Protein 9F09 (pdb70)

Secondary structure (DSSP, 8-state):
---B-EEEEE--SSHHHHHHHHHHHHHHHH-TTB--TTSB-GGG-SGGG--TTT-GGGGS-HHHHHHHHHHHHHHHHTSSEEEEE--TTS--HHHHHHHHHHHHTT-EEEEEE-GGGTTS-B-HHHHHH-SEEEEGGGGGG--TTS------SS-B-/---B-EEEE---SSHHHHHHHHHHHHHHHH-TTB--TTSB-GGG--GGG--TTT-GGGGG-HHHHHHHHHHHHHHHHTSSEEEEE--TTS--HHHHHHHHHHHHTT-EEEEEE-GGGTTS-B-HHHHHH-SEEEEGGGGGG--TTS------SS-B-

Foldseek 3Di:
DAAFAEELAFDDDDPQRVVLSVLLLVLQVLAVNHDDVPAHYLCCQQPPNDDCVRPVVCVPVVVSVVRSVVVSLVRLLPTAAYEHAQEQVDGDPVSLVVLVSNLVSVHQAEYEYAPVCQQEAHAPSSQVSHQYYYYSVCSNHDNPVDDGGDGRNHHYD/DAAFAEEQAFDDDDPQRVVLSVLLLVLQVLAPNHDDVPAHYLVVCQPPPDDCVVDVVCVVVVVSVVVSVVVSLVRLLVTAAYEHAAEQVDGDPVSLVSLVSNLVSVHQAEYEYAPVCQAEEHEPSNQVSHQYYDYSVCSNHDNPVDDGGDGRPHHYD

InterPro domains:
  IPR007710 Nucleoside 2-deoxyribosyltransferase [PF05014] (6-125)

B-factor: mean 62.22, std 16.69, range [37.14, 137.79]

Radius of gyration: 19.25 Å; Cα contacts (8 Å, |Δi|>4): 645; chains: 2; bounding box: 50×51×49 Å

Sequence (314 aa):
MPKKTIYFGAGWFTDRQNKAYKEAMEALKENPTIDLENSYVPLDNQYKGIRVDEHPEYLHDKVWATATYNNDLNGIKTNDIMLGVYIPDEEDVGLGMELGYALSQGKYVLLVIPDEDYGKPINLMSWGVSDNVIKMSQLKDFNFNKPRFDFYEGAVYMPKKTIYFGAGWFTDRQNKAYKEAMEALKENPTIDLENSYVPLDNQYKGIRVDEHPEYLHDKVWATATYNNDLNGIKTNDIMLGVYIPDEEDVGLGMELGYALSQGKYVLLVIPDEDYGKPINLMSWGVSDNVIKMSQLKDFNFNKPRFDFYEGAVY

Solvent-accessible surface area: 13818 Å² total; per-residue (Å²): 208,88,115,57,21,0,0,1,0,9,6,54,85,46,128,93,10,55,116,2,31,132,56,0,27,104,13,1,133,120,4,92,18,6,38,38,159,94,17,18,17,6,27,105,52,18,79,145,60,12,77,21,91,115,80,82,122,51,42,117,50,94,96,3,2,58,30,0,17,76,52,6,20,56,1,2,97,85,12,69,6,0,0,0,4,2,4,10,82,48,38,18,2,2,4,0,0,13,0,0,21,0,66,45,76,72,37,29,0,0,0,0,0,6,60,113,8,51,30,75,64,0,8,12,8,0,25,18,3,6,40,14,5,10,75,13,67,87,0,94,104,33,67,0,43,154,48,183,117,85,80,4,131,26,10,6,87,107,99,126,55,22,0,1,1,1,9,10,91,98,46,129,91,10,66,115,1,31,100,53,0,38,113,13,1,89,92,4,89,14,9,36,42,156,99,15,22,15,16,57,112,64,64,78,124,68,35,29,35,122,72,88,82,108,76,32,132,52,85,103,17,2,56,21,19,18,71,52,13,19,58,1,2,99,87,14,67,6,0,0,0,4,2,6,11,80,48,43,26,3,2,8,0,0,14,0,0,19,0,63,47,76,71,38,29,0,0,0,0,0,7,60,111,6,47,29,73,60,0,6,10,8,0,21,18,2,5,40,15,4,11,71,14,70,88,0,87,107,31,60,0,42,128,32,150,125,84,78,4,75,14,5,8,64

Structure (mmCIF, N/CA/C/O backbone):
data_9F09
#
_entry.id   9F09
#
_cell.length_a   148.885
_cell.length_b   148.885
_cell.length_c   148.885
_cell.angle_alpha   90.000
_cell.angle_beta   90.000
_cell.angle_gamma   90.000
#
_symmetry.space_group_name_H-M   'I 21 3'
#
loop_
_entity.id
_entity.type
_entity.pdbx_description
1 polymer 'Nucleoside deoxyribosyltransferase'
2 non-polymer "2'-DEOXYCYTIDINE"
3 non-polymer 7-bromanyl-3~{H}-imidazo[4,5-b]pyridine
4 non-polymer 2-deoxy-beta-D-erythro-pentofuranose
5 water water
#
loop_
_atom_site.group_PDB
_atom_site.id
_atom_site.type_symbol
_atom_site.label_atom_id
_atom_site.label_alt_id
_atom_site.label_comp_id
_atom_site.label_asym_id
_atom_site.label_entity_id
_atom_site.label_seq_id
_atom_site.pdbx_PDB_ins_code
_atom_site.Cartn_x
_atom_site.Cartn_y
_atom_site.Cartn_z
_atom_site.occupancy
_atom_site.B_iso_or_equiv
_atom_site.auth_seq_id
_atom_site.auth_comp_id
_atom_site.auth_asym_id
_atom_site.auth_atom_id
_atom_site.pdbx_PDB_model_num
ATOM 1 N N . MET A 1 1 ? 21.206 31.907 20.103 1.000 97.366 1 MET A N 1
ATOM 2 C CA . MET A 1 1 ? 22.169 31.138 20.944 1.000 91.982 1 MET A CA 1
ATOM 3 C C . MET A 1 1 ? 22.006 29.631 20.698 1.000 79.890 1 MET A C 1
ATOM 4 O O . MET A 1 1 ? 23.006 28.924 20.605 1.000 75.868 1 MET A O 1
ATOM 9 N N . PRO A 1 2 ? 20.780 29.052 20.638 1.000 63.989 2 PRO A N 1
ATOM 10 C CA . PRO A 1 2 ? 20.602 27.734 20.025 1.000 58.879 2 PRO A CA 1
ATOM 11 C C . PRO A 1 2 ? 20.894 27.840 18.526 1.000 53.785 2 PRO A C 1
ATOM 12 O O . PRO A 1 2 ? 20.585 28.850 17.891 1.000 50.502 2 PRO A O 1
ATOM 16 N N . LYS A 1 3 ? 21.517 26.797 17.978 1.000 51.897 3 LYS A N 1
ATOM 17 C CA . LYS A 1 3 ? 21.926 26.757 16.586 1.000 59.425 3 LYS A CA 1
ATOM 18 C C . LYS A 1 3 ? 21.392 25.481 15.940 1.000 58.437 3 LYS A C 1
ATOM 19 O O . LYS A 1 3 ? 21.314 24.441 16.580 1.000 48.715 3 LYS A O 1
ATOM 25 N N . LYS A 1 4 ? 21.065 25.560 14.646 1.000 56.287 4 LYS A N 1
ATOM 26 C CA . LYS A 1 4 ? 20.617 24.409 13.883 1.000 51.000 4 LYS A CA 1
ATOM 27 C C . LYS A 1 4 ? 21.644 24.079 12.802 1.000 49.672 4 LYS A C 1
ATOM 28 O O . LYS A 1 4 ? 22.313 24.983 12.304 1.000 51.763 4 LYS A O 1
ATOM 34 N N . THR A 1 5 ? 21.677 22.815 12.367 1.000 41.347 5 THR A N 1
ATOM 35 C CA . THR A 1 5 ? 22.506 22.420 11.242 1.000 45.013 5 THR A CA 1
ATOM 36 C C . THR A 1 5 ? 21.629 22.310 10.012 1.000 46.003 5 THR A C 1
ATOM 37 O O . THR A 1 5 ? 20.414 22.135 10.126 1.000 45.106 5 THR A O 1
ATOM 41 N N . ILE A 1 6 ? 22.271 22.381 8.843 1.000 46.974 6 ILE A N 1
ATOM 42 C CA . ILE A 1 6 ? 21.526 22.296 7.594 1.000 45.192 6 ILE A CA 1
ATOM 43 C C . ILE A 1 6 ? 22.193 21.315 6.640 1.000 43.827 6 ILE A C 1
ATOM 44 O O . ILE A 1 6 ? 23.331 20.896 6.828 1.000 48.090 6 ILE A O 1
ATOM 49 N N . TYR A 1 7 ? 21.396 20.897 5.659 1.000 45.767 7 TYR A N 1
ATOM 50 C CA . TYR A 1 7 ? 21.881 20.280 4.441 1.000 49.481 7 TYR A CA 1
ATOM 51 C C . TYR A 1 7 ? 21.872 21.351 3.361 1.000 40.045 7 TYR A C 1
ATOM 52 O O . TYR A 1 7 ? 20.833 21.946 3.110 1.000 46.723 7 TYR A O 1
ATOM 61 N N . PHE A 1 8 ? 23.027 21.553 2.727 1.000 47.352 8 PHE A N 1
ATOM 62 C CA . PHE A 1 8 ? 23.215 22.576 1.716 1.000 46.022 8 PHE A CA 1
ATOM 63 C C . PHE A 1 8 ? 22.788 22.049 0.359 1.000 48.646 8 PHE A C 1
ATOM 64 O O . PHE A 1 8 ? 23.628 21.628 -0.440 1.000 49.624 8 PHE A O 1
ATOM 72 N N . GLY A 1 9 ? 21.483 22.105 0.096 1.000 44.096 9 GLY A N 1
ATOM 73 C CA . GLY A 1 9 ? 20.981 21.671 -1.195 1.000 45.675 9 GLY A CA 1
ATOM 74 C C . GLY A 1 9 ? 21.169 22.772 -2.236 1.000 48.026 9 GLY A C 1
ATOM 75 O O . GLY A 1 9 ? 20.675 23.896 -2.073 1.000 46.768 9 GLY A O 1
ATOM 76 N N . ALA A 1 10 ? 21.898 22.443 -3.299 1.000 49.079 10 ALA A N 1
ATOM 77 C CA . ALA A 1 10 ? 22.204 23.414 -4.343 1.000 44.459 10 ALA A CA 1
ATOM 78 C C . ALA A 1 10 ? 22.837 22.715 -5.530 1.000 53.565 10 ALA A C 1
ATOM 79 O O . ALA A 1 10 ? 23.740 21.908 -5.352 1.000 48.597 10 ALA A O 1
ATOM 81 N N . GLY A 1 11 ? 22.395 23.067 -6.734 1.000 54.915 11 GLY A N 1
ATOM 82 C CA . GLY A 1 11 ? 23.141 22.699 -7.919 1.000 54.775 11 GLY A CA 1
ATOM 83 C C . GLY A 1 11 ? 24.472 23.449 -8.003 1.000 55.386 11 GLY A C 1
ATOM 84 O O . GLY A 1 11 ? 24.627 24.526 -7.420 1.000 50.685 11 GLY A O 1
ATOM 85 N N . TRP A 1 12 ? 25.409 22.879 -8.782 1.000 51.552 12 TRP A N 1
ATOM 86 C CA . TRP A 1 12 ? 26.684 23.510 -9.041 1.000 54.626 12 TRP A CA 1
ATOM 87 C C . TRP A 1 12 ? 27.064 23.356 -10.507 1.000 59.054 12 TRP A C 1
ATOM 88 O O . TRP A 1 12 ? 28.254 23.210 -10.801 1.000 53.963 12 TRP A O 1
ATOM 99 N N . PHE A 1 13 ? 26.053 23.448 -11.397 1.000 56.346 13 PHE A N 1
ATOM 100 C CA . PHE A 1 13 ? 26.198 23.036 -12.789 1.000 62.100 13 PHE A CA 1
ATOM 101 C C . PHE A 1 13 ? 26.078 24.194 -13.782 1.000 69.044 13 PHE A C 1
ATOM 102 O O . PHE A 1 13 ? 26.159 23.933 -14.980 1.000 65.766 13 PHE A O 1
ATOM 110 N N . THR A 1 14 ? 25.834 25.428 -13.304 1.000 68.609 14 THR A N 1
ATOM 111 C CA . THR A 1 14 ? 25.742 26.619 -14.146 1.000 59.474 14 THR A CA 1
ATOM 112 C C . THR A 1 14 ? 26.371 27.797 -13.410 1.000 65.151 14 THR A C 1
ATOM 113 O O . THR A 1 14 ? 26.652 27.711 -12.215 1.000 64.441 14 THR A O 1
ATOM 117 N N . ASP A 1 15 ? 26.581 28.906 -14.134 1.000 63.422 15 ASP A N 1
ATOM 118 C CA . ASP A 1 15 ? 27.207 30.085 -13.555 1.000 64.333 15 ASP A CA 1
ATOM 119 C C . ASP A 1 15 ? 26.268 30.722 -12.533 1.000 60.737 15 ASP A C 1
ATOM 120 O O . ASP A 1 15 ? 26.736 31.199 -11.508 1.000 58.645 15 ASP A O 1
ATOM 125 N N . ARG A 1 16 ? 24.955 30.721 -12.804 1.000 54.651 16 ARG A N 1
ATOM 126 C CA . ARG A 1 16 ? 24.010 31.291 -11.861 1.000 58.032 16 ARG A CA 1
ATOM 127 C C . ARG A 1 16 ? 23.903 30.406 -10.625 1.000 54.925 16 ARG A C 1
ATOM 128 O O . ARG A 1 16 ? 23.876 30.927 -9.511 1.000 56.742 16 ARG A O 1
ATOM 136 N N . GLN A 1 17 ? 23.952 29.085 -10.822 1.000 50.410 17 GLN A N 1
ATOM 137 C CA . GLN A 1 17 ? 23.934 28.145 -9.713 1.000 53.459 17 GLN A CA 1
ATOM 138 C C . GLN A 1 17 ? 25.137 28.396 -8.809 1.000 52.976 17 GLN A C 1
ATOM 139 O O . GLN A 1 17 ? 24.977 28.489 -7.598 1.000 53.873 17 GLN A O 1
ATOM 145 N N . ASN A 1 18 ? 26.317 28.552 -9.406 1.000 53.898 18 ASN A N 1
ATOM 146 C CA . ASN A 1 18 ? 27.539 28.677 -8.631 1.000 55.873 18 ASN A CA 1
ATOM 147 C C . ASN A 1 18 ? 27.563 30.031 -7.927 1.000 56.427 18 ASN A C 1
ATOM 148 O O . ASN A 1 18 ? 28.024 30.148 -6.791 1.000 53.734 18 ASN A O 1
ATOM 153 N N . LYS A 1 19 ? 27.032 31.059 -8.586 1.000 57.263 19 LYS A N 1
ATOM 154 C CA . LYS A 1 19 ? 26.973 32.367 -7.960 1.000 60.173 19 LYS A CA 1
ATOM 155 C C . LYS A 1 19 ? 26.085 32.287 -6.708 1.000 57.417 19 LYS A C 1
ATOM 156 O O . LYS A 1 19 ? 26.474 32.749 -5.627 1.000 56.431 19 LYS A O 1
ATOM 162 N N . ALA A 1 20 ? 24.888 31.706 -6.863 1.000 53.449 20 ALA A N 1
ATOM 163 C CA . ALA A 1 20 ? 23.922 31.641 -5.775 1.000 51.413 20 ALA A CA 1
ATOM 164 C C . ALA A 1 20 ? 24.464 30.783 -4.634 1.000 46.232 20 ALA A C 1
ATOM 165 O O . ALA A 1 20 ? 24.294 31.108 -3.464 1.000 50.430 20 ALA A O 1
ATOM 167 N N . TYR A 1 21 ? 25.182 29.726 -5.000 1.000 47.102 21 TYR A N 1
ATOM 168 C CA . TYR A 1 21 ? 25.805 28.832 -4.048 1.000 49.147 21 TYR A CA 1
ATOM 169 C C . TYR A 1 21 ? 26.759 29.633 -3.163 1.000 54.341 21 TYR A C 1
ATOM 170 O O . TYR A 1 21 ? 26.726 29.478 -1.942 1.000 51.303 21 TYR A O 1
ATOM 179 N N . LYS A 1 22 ? 27.628 30.453 -3.785 1.000 56.830 22 LYS A N 1
ATOM 180 C CA . LYS A 1 22 ? 28.665 31.178 -3.057 1.000 56.700 22 LYS A CA 1
ATOM 181 C C . LYS A 1 22 ? 27.992 32.171 -2.117 1.000 52.297 22 LYS A C 1
ATOM 182 O O . LYS A 1 22 ? 28.362 32.268 -0.942 1.000 52.387 22 LYS A O 1
ATOM 188 N N . GLU A 1 23 ? 26.959 32.850 -2.634 1.000 54.426 23 GLU A N 1
ATOM 189 C CA . GLU A 1 23 ? 26.205 33.823 -1.855 1.000 53.356 23 GLU A CA 1
ATOM 190 C C . GLU A 1 23 ? 25.537 33.172 -0.638 1.000 57.255 23 GLU A C 1
ATOM 191 O O . GLU A 1 23 ? 25.586 33.707 0.464 1.000 54.022 23 GLU A O 1
ATOM 197 N N . ALA A 1 24 ? 24.900 32.013 -0.844 1.000 53.641 24 ALA A N 1
ATOM 198 C CA . ALA A 1 24 ? 24.175 31.348 0.226 1.000 55.114 24 ALA A CA 1
ATOM 199 C C . ALA A 1 24 ? 25.135 30.881 1.316 1.000 48.852 24 ALA A C 1
ATOM 200 O O . ALA A 1 24 ? 24.838 30.973 2.510 1.000 53.174 24 ALA A O 1
ATOM 202 N N . MET A 1 25 ? 26.301 30.391 0.906 1.000 50.709 25 MET A N 1
ATOM 203 C CA . MET A 1 25 ? 27.289 29.924 1.867 1.000 52.336 25 MET A CA 1
ATOM 204 C C . MET A 1 25 ? 27.756 31.105 2.722 1.000 57.325 25 MET A C 1
ATOM 205 O O . MET A 1 25 ? 27.829 30.982 3.939 1.000 63.411 25 MET A O 1
ATOM 210 N N . GLU A 1 26 ? 28.016 32.265 2.104 1.000 60.918 26 GLU A N 1
ATOM 211 C CA . GLU A 1 26 ? 28.419 33.461 2.846 1.000 65.576 26 GLU A CA 1
ATOM 212 C C . GLU A 1 26 ? 27.320 33.907 3.816 1.000 56.482 26 GLU A C 1
ATOM 213 O O . GLU A 1 26 ? 27.615 34.277 4.951 1.000 58.478 26 GLU A O 1
ATOM 219 N N . ALA A 1 27 ? 26.050 33.871 3.380 1.000 53.608 27 ALA A N 1
ATOM 220 C CA . ALA A 1 27 ? 24.950 34.209 4.267 1.000 51.191 27 ALA A CA 1
ATOM 221 C C . ALA A 1 27 ? 24.921 33.290 5.492 1.000 56.105 27 ALA A C 1
ATOM 222 O O . ALA A 1 27 ? 24.779 33.773 6.622 1.000 50.047 27 ALA A O 1
ATOM 224 N N . LEU A 1 28 ? 25.108 31.978 5.271 1.000 52.810 28 LEU A N 1
ATOM 225 C CA . LEU A 1 28 ? 25.091 31.022 6.364 1.000 51.857 28 LEU A CA 1
ATOM 226 C C . LEU A 1 28 ? 26.219 31.285 7.364 1.000 53.729 28 LEU A C 1
ATOM 227 O O . LEU A 1 28 ? 25.994 31.144 8.567 1.000 57.297 28 LEU A O 1
ATOM 232 N N . LYS A 1 29 ? 27.418 31.651 6.890 1.000 54.859 29 LYS A N 1
ATOM 233 C CA . LYS A 1 29 ? 28.520 31.947 7.792 1.000 57.916 29 LYS A CA 1
ATOM 234 C C . LYS A 1 29 ? 28.159 33.065 8.779 1.000 62.635 29 LYS A C 1
ATOM 235 O O . LYS A 1 29 ? 28.616 33.042 9.910 1.000 53.600 29 LYS A O 1
ATOM 241 N N . GLU A 1 30 ? 27.343 34.035 8.342 1.000 63.674 30 GLU A N 1
ATOM 242 C CA . GLU A 1 30 ? 26.985 35.211 9.128 1.000 69.652 30 GLU A CA 1
ATOM 243 C C . GLU A 1 30 ? 25.718 34.965 9.955 1.000 61.238 30 GLU A C 1
ATOM 244 O O . GLU A 1 30 ? 25.327 35.824 10.733 1.000 63.786 30 GLU A O 1
ATOM 250 N N . ASN A 1 31 ? 25.023 33.834 9.781 1.000 55.758 31 ASN A N 1
ATOM 251 C CA . ASN A 1 31 ? 23.747 33.656 10.458 1.000 52.418 31 ASN A CA 1
ATOM 252 C C . ASN A 1 31 ? 23.992 33.050 11.837 1.000 53.302 31 ASN A C 1
ATOM 253 O O . ASN A 1 31 ? 24.486 31.947 11.940 1.000 53.845 31 ASN A O 1
ATOM 258 N N . PRO A 1 32 ? 23.630 33.730 12.942 1.000 56.945 32 PRO A N 1
ATOM 259 C CA . PRO A 1 32 ? 23.937 33.220 14.269 1.000 56.296 32 PRO A CA 1
ATOM 260 C C . PRO A 1 32 ? 23.033 32.107 14.785 1.000 51.238 32 PRO A C 1
ATOM 261 O O . PRO A 1 32 ? 23.298 31.597 15.862 1.000 50.742 32 PRO A O 1
ATOM 265 N N . THR A 1 33 ? 21.995 31.697 14.044 1.000 51.923 33 THR A N 1
ATOM 266 C CA . THR A 1 33 ? 21.217 30.517 14.441 1.000 47.437 33 THR A CA 1
ATOM 267 C C . THR A 1 33 ? 21.657 29.252 13.681 1.000 50.364 33 THR A C 1
ATOM 268 O O . THR A 1 33 ? 21.043 28.202 13.840 1.000 51.734 33 THR A O 1
ATOM 272 N N . ILE A 1 34 ? 22.742 29.339 12.903 1.000 47.776 34 ILE A N 1
ATOM 273 C CA . ILE A 1 34 ? 23.236 28.236 12.098 1.000 50.605 34 ILE A CA 1
ATOM 274 C C . ILE A 1 34 ? 24.610 27.800 12.602 1.000 50.660 34 ILE A C 1
ATOM 275 O O . ILE A 1 34 ? 25.494 28.627 12.819 1.000 51.286 34 ILE A O 1
ATOM 280 N N . ASP A 1 35 ? 24.765 26.489 12.800 1.000 48.973 35 ASP A N 1
ATOM 281 C CA . ASP A 1 35 ? 26.061 25.865 12.997 1.000 50.778 35 ASP A CA 1
ATOM 282 C C . ASP A 1 35 ? 26.510 25.284 11.659 1.000 50.390 35 ASP A C 1
ATOM 283 O O . ASP A 1 35 ? 26.165 24.142 11.316 1.000 55.207 35 ASP A O 1
ATOM 288 N N . LEU A 1 36 ? 27.268 26.086 10.917 1.000 50.958 36 LEU A N 1
ATOM 289 C CA . LEU A 1 36 ? 27.701 25.715 9.580 1.000 52.410 36 LEU A CA 1
ATOM 290 C C . LEU A 1 36 ? 28.797 24.662 9.618 1.000 49.573 36 LEU A C 1
ATOM 291 O O . LEU A 1 36 ? 28.912 23.838 8.716 1.000 49.879 36 LEU A O 1
ATOM 296 N N . GLU A 1 37 ? 29.619 24.696 10.653 1.000 52.662 37 GLU A N 1
ATOM 297 C CA . GLU A 1 37 ? 30.708 23.744 10.754 1.000 52.459 37 GLU A CA 1
ATOM 298 C C . GLU A 1 37 ? 30.170 22.308 10.827 1.000 53.932 37 GLU A C 1
ATOM 299 O O . GLU A 1 37 ? 30.822 21.413 10.318 1.000 45.569 37 GLU A O 1
ATOM 305 N N . ASN A 1 38 ? 29.024 22.073 11.493 1.000 46.402 38 ASN A N 1
ATOM 306 C CA . ASN A 1 38 ? 28.508 20.717 11.674 1.000 52.470 38 ASN A CA 1
ATOM 307 C C . ASN A 1 38 ? 27.419 20.384 10.641 1.000 49.3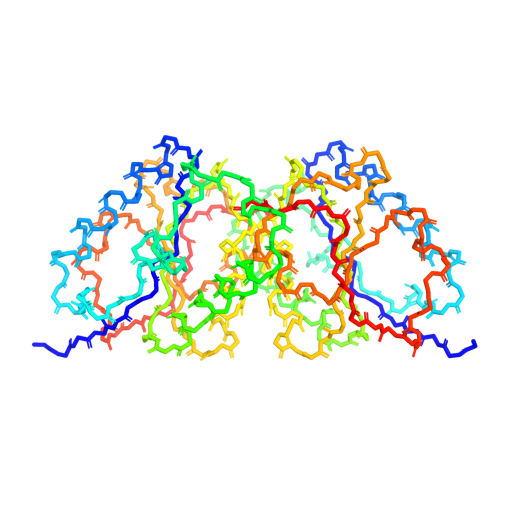19 38 ASN A C 1
ATOM 308 O O . ASN A 1 38 ? 26.740 19.365 10.752 1.000 53.823 38 ASN A O 1
ATOM 313 N N . SER A 1 39 ? 27.281 21.252 9.624 1.000 47.312 39 SER A N 1
ATOM 314 C CA . SER A 1 39 ? 26.308 21.082 8.569 1.000 45.316 39 SER A CA 1
ATOM 315 C C . SER A 1 39 ? 26.896 20.230 7.455 1.000 45.548 39 SER A C 1
ATOM 316 O O . SER A 1 39 ? 28.105 20.091 7.352 1.000 51.213 39 SER A O 1
ATOM 319 N N . TYR A 1 40 ? 26.028 19.717 6.575 1.000 50.808 40 TYR A N 1
ATOM 320 C CA . TYR A 1 40 ? 26.451 18.823 5.511 1.000 43.648 40 TYR A CA 1
ATOM 321 C C . TYR A 1 40 ? 26.422 19.584 4.192 1.000 49.202 40 TYR A C 1
ATOM 322 O O . TYR A 1 40 ? 25.372 20.049 3.757 1.000 46.884 40 TYR A O 1
ATOM 331 N N . VAL A 1 41 ? 27.597 19.644 3.560 1.000 48.778 41 VAL A N 1
ATOM 332 C CA . VAL A 1 41 ? 27.779 20.219 2.240 1.000 51.203 41 VAL A CA 1
ATOM 333 C C . VAL A 1 41 ? 28.066 19.088 1.258 1.000 46.120 41 VAL A C 1
ATOM 334 O O . VAL A 1 41 ? 29.116 18.476 1.288 1.000 45.520 41 VAL A O 1
ATOM 338 N N . PRO A 1 42 ? 27.146 18.752 0.352 1.000 43.885 42 PRO A N 1
ATOM 339 C CA . PRO A 1 42 ? 27.364 17.640 -0.581 1.000 48.480 42 PRO A CA 1
ATOM 340 C C . PRO A 1 42 ? 28.710 17.659 -1.295 1.000 51.373 42 PRO A C 1
ATOM 341 O O . PRO A 1 42 ? 29.418 16.640 -1.332 1.000 51.197 42 PRO A O 1
ATOM 345 N N . LEU A 1 43 ? 29.090 18.837 -1.791 1.000 50.840 43 LEU A N 1
ATOM 346 C CA . LEU A 1 43 ? 30.273 18.941 -2.632 1.000 57.011 43 LEU A CA 1
ATOM 347 C C . LEU A 1 43 ? 31.531 18.525 -1.870 1.000 49.505 43 LEU A C 1
ATOM 348 O O . LEU A 1 43 ? 32.467 18.056 -2.485 1.000 57.565 43 LEU A O 1
ATOM 353 N N . ASP A 1 44 ? 31.524 18.615 -0.536 1.000 52.353 44 ASP A N 1
ATOM 354 C CA . ASP A 1 44 ? 32.655 18.193 0.289 1.000 51.960 44 ASP A CA 1
ATOM 355 C C . ASP A 1 44 ? 32.439 16.802 0.888 1.000 45.147 44 ASP A C 1
ATOM 356 O O . ASP A 1 44 ? 33.201 16.382 1.738 1.000 54.245 44 ASP A O 1
ATOM 361 N N . ASN A 1 45 ? 31.408 16.072 0.476 1.000 46.412 45 ASN A N 1
ATOM 362 C CA . ASN A 1 45 ? 31.128 14.775 1.076 1.000 52.621 45 ASN A CA 1
ATOM 363 C C . ASN A 1 45 ? 30.992 13.703 -0.003 1.000 51.078 45 ASN A C 1
ATOM 364 O O . ASN A 1 45 ? 30.360 12.682 0.244 1.000 55.267 45 ASN A O 1
ATOM 369 N N . GLN A 1 46 ? 31.545 13.948 -1.201 1.000 57.520 46 GLN A N 1
ATOM 370 C CA . GLN A 1 46 ? 31.386 12.994 -2.289 1.000 50.793 46 GLN A CA 1
ATOM 371 C C . GLN A 1 46 ? 32.287 11.827 -1.915 1.000 47.963 46 GLN A C 1
ATOM 372 O O . GLN A 1 46 ? 33.267 12.001 -1.180 1.000 44.122 46 GLN A O 1
ATOM 378 N N . TYR A 1 47 ? 31.902 10.611 -2.304 1.000 49.770 47 TYR A N 1
ATOM 379 C CA . TYR A 1 47 ? 32.689 9.442 -1.930 1.000 55.004 47 TYR A CA 1
ATOM 380 C C . TYR A 1 47 ? 34.137 9.610 -2.392 1.000 51.756 47 TYR A C 1
ATOM 381 O O . TYR A 1 47 ? 34.375 9.930 -3.569 1.000 53.398 47 TYR A O 1
ATOM 390 N N . LYS A 1 48 ? 35.064 9.432 -1.445 1.000 58.742 48 LYS A N 1
ATOM 391 C CA . LYS A 1 48 ? 36.510 9.457 -1.670 1.000 68.364 48 LYS A CA 1
ATOM 392 C C . LYS A 1 48 ? 37.052 10.833 -2.089 1.000 82.209 48 LYS A C 1
ATOM 393 O O . LYS A 1 48 ? 38.212 10.914 -2.472 1.000 89.022 48 LYS A O 1
ATOM 399 N N . GLY A 1 49 ? 36.275 11.927 -1.993 1.000 83.434 49 GLY A N 1
ATOM 400 C CA . GLY A 1 49 ? 36.742 13.249 -2.417 1.000 61.165 49 GLY A CA 1
ATOM 401 C C . GLY A 1 49 ? 36.480 13.517 -3.908 1.000 81.258 49 GLY A C 1
ATOM 402 O O . GLY A 1 49 ? 36.610 14.644 -4.396 1.000 76.219 49 GLY A O 1
ATOM 403 N N . ILE A 1 50 ? 36.037 12.504 -4.656 1.000 88.066 50 ILE A N 1
ATOM 404 C CA . ILE A 1 50 ? 36.032 12.625 -6.104 1.000 94.398 50 ILE A CA 1
ATOM 405 C C . ILE A 1 50 ? 34.761 13.344 -6.573 1.000 100.638 50 ILE A C 1
ATOM 406 O O . ILE A 1 50 ? 33.677 13.142 -6.028 1.000 104.971 50 ILE A O 1
ATOM 411 N N . ARG A 1 51 ? 34.909 14.182 -7.613 1.000 87.810 51 ARG A N 1
ATOM 412 C CA . ARG A 1 51 ? 33.785 14.832 -8.255 1.000 74.563 51 ARG A CA 1
ATOM 413 C C . ARG A 1 51 ? 33.738 14.385 -9.712 1.000 74.328 51 ARG A C 1
ATOM 414 O O . ARG A 1 51 ? 34.704 14.545 -10.448 1.000 72.964 51 ARG A O 1
ATOM 422 N N . VAL A 1 52 ? 32.616 13.830 -10.158 1.000 88.076 52 VAL A N 1
ATOM 423 C CA . VAL A 1 52 ? 32.516 13.341 -11.532 1.000 111.360 52 VAL A CA 1
ATOM 424 C C . VAL A 1 52 ? 32.937 14.404 -12.573 1.000 104.224 52 VAL A C 1
ATOM 425 O O . VAL A 1 52 ? 33.101 14.093 -13.762 1.000 76.810 52 VAL A O 1
ATOM 429 N N . ASP A 1 53 ? 33.075 15.677 -12.161 1.000 98.636 53 ASP A N 1
ATOM 430 C CA . ASP A 1 53 ? 33.560 16.722 -13.061 1.000 95.008 53 ASP A CA 1
ATOM 431 C C . ASP A 1 53 ? 35.094 16.698 -13.096 1.000 74.491 53 ASP A C 1
ATOM 432 O O . ASP A 1 53 ? 35.667 16.854 -14.159 1.000 71.101 53 ASP A O 1
ATOM 437 N N . GLU A 1 54 ? 35.734 16.525 -11.931 1.000 68.212 54 GLU A N 1
ATOM 438 C CA . GLU A 1 54 ? 37.183 16.553 -11.790 1.000 67.277 54 GLU A CA 1
ATOM 439 C C . GLU A 1 54 ? 37.821 15.189 -12.076 1.000 80.821 54 GLU A C 1
ATOM 440 O O . GLU A 1 54 ? 39.013 15.144 -12.379 1.000 82.707 54 GLU A O 1
ATOM 446 N N . HIS A 1 55 ? 37.052 14.089 -11.977 1.000 78.747 55 HIS A N 1
ATOM 447 C CA . HIS A 1 55 ? 37.551 12.733 -12.219 1.000 62.561 55 HIS A CA 1
ATOM 448 C C . HIS A 1 55 ? 36.460 11.897 -12.877 1.000 57.494 55 HIS A C 1
ATOM 449 O O . HIS A 1 55 ? 35.875 11.046 -12.220 1.000 73.009 55 HIS A O 1
ATOM 456 N N . PRO A 1 56 ? 36.181 12.109 -14.185 1.000 57.277 56 PRO A N 1
ATOM 457 C CA . PRO A 1 56 ? 35.097 11.461 -14.922 1.000 63.672 56 PRO A CA 1
ATOM 458 C C . PRO A 1 56 ? 35.129 9.950 -15.109 1.000 80.571 56 PRO A C 1
ATOM 459 O O . PRO A 1 56 ? 34.270 9.389 -15.820 1.000 72.214 56 PRO A O 1
ATOM 463 N N . GLU A 1 57 ? 36.174 9.327 -14.550 1.000 70.291 57 GLU A N 1
ATOM 464 C CA . GLU A 1 57 ? 36.271 7.883 -14.554 1.000 73.025 57 GLU A CA 1
ATOM 465 C C . GLU A 1 57 ? 35.242 7.311 -13.580 1.000 65.290 57 GLU A C 1
ATOM 466 O O . GLU A 1 57 ? 34.842 6.179 -13.758 1.000 71.830 57 GLU A O 1
ATOM 472 N N . TYR A 1 58 ? 34.777 8.099 -12.597 1.000 73.908 58 TYR A N 1
ATOM 473 C CA . TYR A 1 58 ? 33.823 7.600 -11.613 1.000 78.755 58 TYR A CA 1
ATOM 474 C C . TYR A 1 58 ? 32.362 7.782 -12.029 1.000 73.601 58 TYR A C 1
ATOM 475 O O . TYR A 1 58 ? 31.475 7.534 -11.229 1.000 89.639 58 TYR A O 1
ATOM 484 N N . LEU A 1 59 ? 32.118 8.079 -13.304 1.000 81.719 59 LEU A N 1
ATOM 485 C CA . LEU A 1 59 ? 30.805 8.389 -13.868 1.000 99.226 59 LEU A CA 1
ATOM 486 C C . LEU A 1 59 ? 30.027 7.109 -14.204 1.000 95.653 59 LEU A C 1
ATOM 487 O O . LEU A 1 59 ? 28.898 7.155 -14.736 1.000 66.515 59 LEU A O 1
ATOM 492 N N . HIS A 1 60 ? 30.706 5.970 -14.009 1.000 90.805 60 HIS A N 1
ATOM 493 C CA . HIS A 1 60 ? 30.140 4.659 -14.272 1.000 94.237 60 HIS A CA 1
ATOM 494 C C . HIS A 1 60 ? 30.445 3.731 -13.093 1.000 85.171 60 HIS A C 1
ATOM 495 O O . HIS A 1 60 ? 29.907 2.630 -13.098 1.000 84.206 60 HIS A O 1
ATOM 502 N N . ASP A 1 61 ? 31.269 4.164 -12.105 1.000 59.680 61 ASP A N 1
ATOM 503 C CA . ASP A 1 61 ? 31.469 3.440 -10.853 1.000 59.665 61 ASP A CA 1
ATOM 504 C C . ASP A 1 61 ? 30.191 3.487 -9.986 1.000 69.528 61 ASP A C 1
ATOM 505 O O . ASP A 1 61 ? 29.740 4.548 -9.552 1.000 75.168 61 ASP A O 1
ATOM 510 N N . LYS A 1 62 ? 29.594 2.311 -9.757 1.000 64.243 62 LYS A N 1
ATOM 511 C CA . LYS A 1 62 ? 28.339 2.173 -9.035 1.000 65.469 62 LYS A CA 1
ATOM 512 C C . LYS A 1 62 ? 28.588 2.230 -7.529 1.000 53.907 62 LYS A C 1
ATOM 513 O O . LYS A 1 62 ? 27.688 2.523 -6.766 1.000 51.874 62 LYS A O 1
ATOM 519 N N . VAL A 1 63 ? 29.807 1.928 -7.099 1.000 45.620 63 VAL A N 1
ATOM 520 C CA . VAL A 1 63 ? 30.181 2.046 -5.703 1.000 46.440 63 VAL A CA 1
ATOM 521 C C . VAL A 1 63 ? 30.239 3.526 -5.324 1.000 56.560 63 VAL A C 1
ATOM 522 O O . VAL A 1 63 ? 29.656 3.939 -4.324 1.000 64.911 63 VAL A O 1
ATOM 526 N N . TRP A 1 64 ? 30.955 4.324 -6.124 1.000 59.478 64 TRP A N 1
ATOM 527 C CA . TRP A 1 64 ? 31.013 5.755 -5.892 1.000 60.704 64 TRP A CA 1
ATOM 528 C C . TRP A 1 64 ? 29.597 6.325 -5.811 1.000 56.500 64 TRP A C 1
ATOM 529 O O . TRP A 1 64 ? 29.320 7.075 -4.890 1.000 52.342 64 TRP A O 1
ATOM 540 N N . ALA A 1 65 ? 28.729 5.957 -6.763 1.000 46.784 65 ALA A N 1
ATOM 541 C CA . ALA A 1 65 ? 27.375 6.465 -6.839 1.000 52.699 65 ALA A CA 1
ATOM 542 C C . ALA A 1 65 ? 26.556 6.041 -5.620 1.000 51.477 65 ALA A C 1
ATOM 543 O O . ALA A 1 65 ? 25.835 6.858 -5.056 1.000 52.871 65 ALA A O 1
ATOM 545 N N . THR A 1 66 ? 26.649 4.760 -5.239 1.000 48.038 66 THR A N 1
ATOM 546 C CA . THR A 1 66 ? 25.914 4.235 -4.100 1.000 47.965 66 THR A CA 1
ATOM 547 C C . THR A 1 66 ? 26.285 5.024 -2.851 1.000 44.346 66 THR A C 1
ATOM 548 O O . THR A 1 66 ? 25.410 5.505 -2.148 1.000 47.875 66 THR A O 1
ATOM 552 N N . ALA A 1 67 ? 27.591 5.160 -2.606 1.000 46.546 67 ALA A N 1
ATOM 553 C CA . ALA A 1 67 ? 28.087 5.796 -1.397 1.000 47.475 67 ALA A CA 1
ATOM 554 C C . ALA A 1 67 ? 27.755 7.278 -1.377 1.000 50.331 67 ALA A C 1
ATOM 555 O O . ALA A 1 67 ? 27.407 7.802 -0.329 1.000 48.173 67 ALA A O 1
ATOM 557 N N . THR A 1 68 ? 27.845 7.940 -2.528 1.000 44.433 68 THR A N 1
ATOM 558 C CA . THR A 1 68 ? 27.591 9.367 -2.576 1.000 49.312 68 THR A CA 1
ATOM 559 C C . THR A 1 68 ? 26.086 9.620 -2.390 1.000 50.126 68 THR A C 1
ATOM 560 O O . THR A 1 68 ? 25.692 10.482 -1.617 1.000 52.599 68 THR A O 1
ATOM 564 N N . TYR A 1 69 ? 25.240 8.882 -3.100 1.000 44.094 69 TYR A N 1
ATOM 565 C CA . TYR A 1 69 ? 23.805 9.005 -2.916 1.000 47.663 69 TYR A CA 1
ATOM 566 C C . TYR A 1 69 ? 23.460 8.804 -1.439 1.000 47.047 69 TYR A C 1
ATOM 567 O O . TYR A 1 69 ? 22.784 9.645 -0.847 1.000 48.752 69 TYR A O 1
ATOM 576 N N . ASN A 1 70 ? 23.967 7.731 -0.834 1.000 44.147 70 ASN A N 1
ATOM 577 C CA . ASN A 1 70 ? 23.607 7.402 0.538 1.000 45.385 70 ASN A CA 1
ATOM 578 C C . ASN A 1 70 ? 24.113 8.452 1.524 1.000 49.035 70 ASN A C 1
ATOM 579 O O . ASN A 1 70 ? 23.442 8.769 2.505 1.0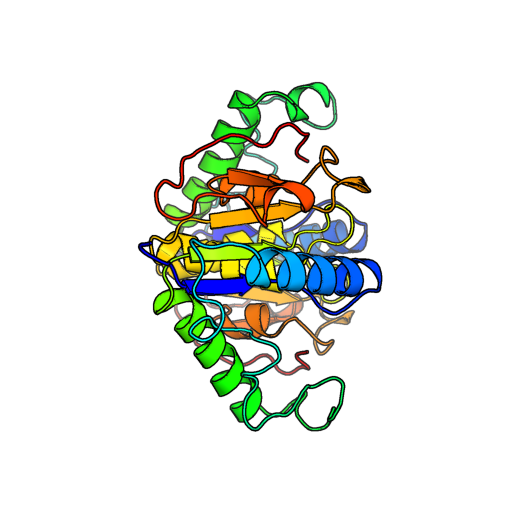00 55.946 70 ASN A O 1
ATOM 584 N N . ASN A 1 71 ? 25.286 9.013 1.250 1.000 51.046 71 ASN A N 1
ATOM 585 C CA . ASN A 1 71 ? 25.851 10.026 2.129 1.000 51.271 71 ASN A CA 1
ATOM 586 C C . ASN A 1 71 ? 24.973 11.283 2.123 1.000 47.990 71 ASN A C 1
ATOM 587 O O . ASN A 1 71 ? 24.749 11.879 3.167 1.000 45.619 71 ASN A O 1
ATOM 592 N N . ASP A 1 72 ? 24.459 11.671 0.958 1.000 41.819 72 ASP A N 1
ATOM 593 C CA . ASP A 1 72 ? 23.574 12.817 0.842 1.000 42.470 72 ASP A CA 1
ATOM 594 C C . ASP A 1 72 ? 22.277 12.577 1.609 1.000 44.995 72 ASP A C 1
ATOM 595 O O . ASP A 1 72 ? 21.839 13.435 2.372 1.000 49.809 72 ASP A O 1
ATOM 600 N N . LEU A 1 73 ? 21.670 11.400 1.458 1.000 44.888 73 LEU A N 1
ATOM 601 C CA . LEU A 1 73 ? 20.452 11.111 2.196 1.000 44.511 73 LEU A CA 1
ATOM 602 C C . LEU A 1 73 ? 20.746 11.213 3.692 1.000 45.399 73 LEU A C 1
ATOM 603 O O . LEU A 1 73 ? 20.010 11.818 4.466 1.000 43.262 73 LEU A O 1
ATOM 608 N N . ASN A 1 74 ? 21.862 10.636 4.104 1.000 47.804 74 ASN A N 1
ATOM 609 C CA . ASN A 1 74 ? 22.298 10.696 5.485 1.000 49.859 74 ASN A CA 1
ATOM 610 C C . ASN A 1 74 ? 22.515 12.147 5.955 1.000 51.900 74 ASN A C 1
ATOM 611 O O . ASN A 1 74 ? 22.172 12.531 7.072 1.000 51.703 74 ASN A O 1
ATOM 616 N N . GLY A 1 75 ? 23.107 12.965 5.095 1.000 48.402 75 GLY A N 1
ATOM 617 C CA . GLY A 1 75 ? 23.308 14.372 5.400 1.000 48.260 75 GLY A CA 1
ATOM 618 C C . GLY A 1 75 ? 21.980 15.102 5.582 1.000 46.154 75 GLY A C 1
ATOM 619 O O . GLY A 1 75 ? 21.874 16.009 6.394 1.000 45.889 75 GLY A O 1
ATOM 620 N N . ILE A 1 76 ? 20.952 14.714 4.824 1.000 48.281 76 ILE A N 1
ATOM 621 C CA . ILE A 1 76 ? 19.648 15.337 5.014 1.000 48.275 76 ILE A CA 1
ATOM 622 C C . ILE A 1 76 ? 19.036 14.870 6.328 1.000 47.590 76 ILE A C 1
ATOM 623 O O . ILE A 1 76 ? 18.578 15.681 7.144 1.000 46.153 76 ILE A O 1
ATOM 628 N N . LYS A 1 77 ? 19.046 13.548 6.538 1.000 47.693 77 LYS A N 1
ATOM 629 C CA . LYS A 1 77 ? 18.294 12.988 7.649 1.000 46.972 77 LYS A CA 1
ATOM 630 C C . LYS A 1 77 ? 18.948 13.345 8.987 1.000 42.228 77 LYS A C 1
ATOM 631 O O . LYS A 1 77 ? 18.245 13.514 9.935 1.000 37.410 77 LYS A O 1
ATOM 637 N N . THR A 1 78 ? 20.271 13.525 9.082 1.000 46.414 78 THR A N 1
ATOM 638 C CA . THR A 1 78 ? 20.885 13.801 10.380 1.000 45.977 78 THR A CA 1
ATOM 639 C C . THR A 1 78 ? 21.067 15.309 10.657 1.000 48.932 78 THR A C 1
ATOM 640 O O . THR A 1 78 ? 21.649 15.678 11.652 1.000 48.997 78 THR A O 1
ATOM 644 N N . ASN A 1 79 ? 20.578 16.207 9.805 1.000 46.901 79 ASN A N 1
ATOM 645 C CA . ASN A 1 79 ? 20.657 17.634 10.070 1.000 48.610 79 ASN A CA 1
ATOM 646 C C . ASN A 1 79 ? 19.262 18.231 10.303 1.000 52.676 79 ASN A C 1
ATOM 647 O O . ASN A 1 79 ? 18.221 17.656 9.962 1.000 50.641 79 ASN A O 1
ATOM 652 N N . ASP A 1 80 ? 19.235 19.397 10.948 1.000 50.244 80 ASP A N 1
ATOM 653 C CA . ASP A 1 80 ? 17.971 19.922 11.452 1.000 50.023 80 ASP A CA 1
ATOM 654 C C . ASP A 1 80 ? 17.117 20.439 10.310 1.000 45.058 80 ASP A C 1
ATOM 655 O O . ASP A 1 80 ? 15.913 20.287 10.333 1.000 54.701 80 ASP A O 1
ATOM 660 N N . ILE A 1 81 ? 17.745 21.035 9.302 1.000 48.996 81 ILE A N 1
ATOM 661 C CA . ILE A 1 81 ? 17.002 21.818 8.343 1.000 48.967 81 ILE A CA 1
ATOM 662 C C . ILE A 1 81 ? 17.483 21.552 6.911 1.000 41.738 81 ILE A C 1
ATOM 663 O O . ILE A 1 81 ? 18.664 21.366 6.669 1.000 43.230 81 ILE A O 1
ATOM 668 N N . MET A 1 82 ? 16.528 21.522 5.974 1.000 37.142 82 MET A N 1
ATOM 669 C CA . MET A 1 82 ? 16.790 21.367 4.552 1.000 44.053 82 MET A CA 1
ATOM 670 C C . MET A 1 82 ? 16.752 22.723 3.842 1.000 43.820 82 MET A C 1
ATOM 671 O O . MET A 1 82 ? 15.700 23.377 3.783 1.000 45.334 82 MET A O 1
ATOM 676 N N . LEU A 1 83 ? 17.887 23.064 3.225 1.000 42.388 83 LEU A N 1
ATOM 677 C CA . LEU A 1 83 ? 18.045 24.289 2.466 1.000 49.082 83 LEU A CA 1
ATOM 678 C C . LEU A 1 83 ? 18.134 23.934 0.983 1.000 50.652 83 LEU A C 1
ATOM 679 O O . LEU A 1 83 ? 18.861 23.022 0.590 1.000 45.838 83 LEU A O 1
ATOM 684 N N . GLY A 1 84 ? 17.391 24.678 0.176 1.000 44.787 84 GLY A N 1
ATOM 685 C CA . GLY A 1 84 ? 17.456 24.549 -1.264 1.000 46.546 84 GLY A CA 1
ATOM 686 C C . GLY A 1 84 ? 17.777 25.883 -1.927 1.000 47.519 84 GLY A C 1
ATOM 687 O O . GLY A 1 84 ? 16.902 26.736 -2.075 1.000 50.316 84 GLY A O 1
ATOM 688 N N . VAL A 1 85 ? 19.021 26.018 -2.386 1.000 44.466 85 VAL A N 1
ATOM 689 C CA . VAL A 1 85 ? 19.396 27.140 -3.214 1.000 46.642 85 VAL A CA 1
ATOM 690 C C . VAL A 1 85 ? 18.790 26.915 -4.593 1.000 46.308 85 VAL A C 1
ATOM 691 O O . VAL A 1 85 ? 19.075 25.928 -5.243 1.000 50.452 85 VAL A O 1
ATOM 695 N N . TYR A 1 86 ? 17.982 27.870 -5.034 1.000 43.825 86 TYR A N 1
ATOM 696 C CA . TYR A 1 86 ? 16.996 27.601 -6.063 1.000 51.681 86 TYR A CA 1
ATOM 697 C C . TYR A 1 86 ? 16.993 28.711 -7.116 1.000 56.691 86 TYR A C 1
ATOM 698 O O . TYR A 1 86 ? 16.698 29.860 -6.800 1.000 54.446 86 TYR A O 1
ATOM 707 N N . ILE A 1 87 ? 17.320 28.341 -8.364 1.000 47.923 87 ILE A N 1
ATOM 708 C CA . ILE A 1 87 ? 17.287 29.236 -9.507 1.000 51.230 87 ILE A CA 1
ATOM 709 C C . ILE A 1 87 ? 16.055 28.912 -10.336 1.000 49.351 87 ILE A C 1
ATOM 710 O O . ILE A 1 87 ? 16.002 27.858 -10.966 1.000 54.274 87 ILE A O 1
ATOM 715 N N . PRO A 1 88 ? 15.027 29.787 -10.346 1.000 45.722 88 PRO A N 1
ATOM 716 C CA . PRO A 1 88 ? 13.768 29.512 -11.054 1.000 49.987 88 PRO A CA 1
ATOM 717 C C . PRO A 1 88 ? 13.907 29.159 -12.541 1.000 55.144 88 PRO A C 1
ATOM 718 O O . PRO A 1 88 ? 13.137 28.355 -13.051 1.000 56.441 88 PRO A O 1
ATOM 722 N N . ASP A 1 89 ? 14.900 29.749 -13.218 1.000 56.092 89 ASP A N 1
ATOM 723 C CA . ASP A 1 89 ? 15.146 29.482 -14.627 1.000 63.537 89 ASP A CA 1
ATOM 724 C C . ASP A 1 89 ? 16.034 28.258 -14.826 1.000 55.534 89 ASP A C 1
ATOM 725 O O . ASP A 1 89 ? 16.201 27.847 -15.957 1.000 53.577 89 ASP A O 1
ATOM 730 N N . GLU A 1 90 ? 16.668 27.739 -13.769 1.000 56.796 90 GLU A N 1
ATOM 731 C CA . GLU A 1 90 ? 17.599 26.627 -13.892 1.000 53.680 90 GLU A CA 1
ATOM 732 C C . GLU A 1 90 ? 17.345 25.646 -12.751 1.000 58.799 90 GLU A C 1
ATOM 733 O O . GLU A 1 90 ? 18.182 25.408 -11.877 1.000 56.748 90 GLU A O 1
ATOM 739 N N . GLU A 1 91 ? 16.144 25.081 -12.748 1.000 54.014 91 GLU A N 1
ATOM 740 C CA . GLU A 1 91 ? 15.735 24.222 -11.659 1.000 53.546 91 GLU A CA 1
ATOM 741 C C . GLU A 1 91 ? 16.474 22.899 -11.783 1.000 53.283 91 GLU A C 1
ATOM 742 O O . GLU A 1 91 ? 16.810 22.486 -12.881 1.000 54.997 91 GLU A O 1
ATOM 748 N N . ASP A 1 92 ? 16.701 22.228 -10.654 1.000 55.327 92 ASP A N 1
ATOM 749 C CA . ASP A 1 92 ? 17.555 21.049 -10.620 1.000 48.757 92 ASP A CA 1
ATOM 750 C C . ASP A 1 92 ? 16.791 19.827 -10.125 1.000 51.106 92 ASP A C 1
ATOM 751 O O . ASP A 1 92 ? 16.213 19.818 -9.034 1.000 48.566 92 ASP A O 1
ATOM 756 N N . VAL A 1 93 ? 16.836 18.771 -10.938 1.000 45.511 93 VAL A N 1
ATOM 757 C CA . VAL A 1 93 ? 16.138 17.537 -10.630 1.000 50.823 93 VAL A CA 1
ATOM 758 C C . VAL A 1 93 ? 16.679 16.912 -9.340 1.000 46.852 93 VAL A C 1
ATOM 759 O O . VAL A 1 93 ? 15.915 16.340 -8.580 1.000 46.397 93 VAL A O 1
ATOM 763 N N . GLY A 1 94 ? 17.998 16.961 -9.124 1.000 48.667 94 GLY A N 1
ATOM 764 C CA . GLY A 1 94 ? 18.614 16.359 -7.945 1.000 53.308 94 GLY A CA 1
ATOM 765 C C . GLY A 1 94 ? 18.087 16.994 -6.663 1.000 52.652 94 GLY A C 1
ATOM 766 O O . GLY A 1 94 ? 17.670 16.310 -5.737 1.000 44.219 94 GLY A O 1
ATOM 767 N N . LEU A 1 95 ? 18.062 18.323 -6.659 1.000 48.039 95 LEU A N 1
ATOM 768 C CA . LEU A 1 95 ? 17.534 19.062 -5.537 1.000 48.286 95 LEU A CA 1
ATOM 769 C C . LEU A 1 95 ? 16.067 18.721 -5.351 1.000 50.401 95 LEU A C 1
ATOM 770 O O . LEU A 1 95 ? 15.605 18.603 -4.228 1.000 51.642 95 LEU A O 1
ATOM 775 N N . GLY A 1 96 ? 15.323 18.628 -6.451 1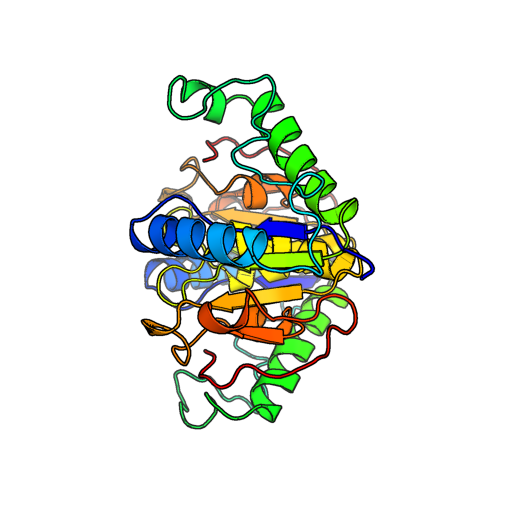.000 48.574 96 GLY A N 1
ATOM 776 C CA . GLY A 1 96 ? 13.924 18.261 -6.356 1.000 49.077 96 GLY A CA 1
ATOM 777 C C . GLY A 1 96 ? 13.749 16.980 -5.544 1.000 52.695 96 GLY A C 1
ATOM 778 O O . GLY A 1 96 ? 12.958 16.948 -4.603 1.000 45.189 96 GLY A O 1
ATOM 779 N N . MET A 1 97 ? 14.532 15.949 -5.897 1.000 50.381 97 MET A N 1
ATOM 780 C CA . MET A 1 97 ? 14.468 14.676 -5.202 1.000 49.203 97 MET A CA 1
ATOM 781 C C . MET A 1 97 ? 14.748 14.873 -3.706 1.000 47.680 97 MET A C 1
ATOM 782 O O . MET A 1 97 ? 14.032 14.371 -2.849 1.000 43.727 97 MET A O 1
ATOM 787 N N . GLU A 1 98 ? 15.804 15.619 -3.403 1.000 45.970 98 GLU A N 1
ATOM 788 C CA . GLU A 1 98 ? 16.238 15.854 -2.037 1.000 44.499 98 GLU A CA 1
ATOM 789 C C . GLU A 1 98 ? 15.185 16.610 -1.232 1.000 45.093 98 GLU A C 1
ATOM 790 O O . GLU A 1 98 ? 15.030 16.355 -0.038 1.000 48.452 98 GLU A O 1
ATOM 796 N N . LEU A 1 99 ? 14.457 17.528 -1.885 1.000 48.595 99 LEU A N 1
ATOM 797 C CA . LEU A 1 99 ? 13.342 18.216 -1.235 1.000 48.698 99 LEU A CA 1
ATOM 798 C C . LEU A 1 99 ? 12.290 17.204 -0.789 1.000 51.330 99 LEU A C 1
ATOM 799 O O . LEU A 1 99 ? 11.801 17.248 0.336 1.000 50.761 99 LEU A O 1
ATOM 804 N N . GLY A 1 100 ? 11.967 16.266 -1.679 1.000 52.692 100 GLY A N 1
ATOM 805 C CA . GLY A 1 100 ? 10.996 15.227 -1.384 1.000 52.042 100 GLY A CA 1
ATOM 806 C C . GLY A 1 100 ? 11.480 14.307 -0.267 1.000 47.044 100 GLY A C 1
ATOM 807 O O . GLY A 1 100 ? 10.699 13.931 0.576 1.000 46.288 100 GLY A O 1
ATOM 808 N N . TYR A 1 101 ? 12.781 13.996 -0.229 1.000 42.802 101 TYR A N 1
ATOM 809 C CA . TYR A 1 101 ? 13.303 13.165 0.836 1.000 48.991 101 TYR A CA 1
ATOM 810 C C . TYR A 1 101 ? 13.216 13.939 2.155 1.000 49.951 101 TYR A C 1
ATOM 811 O O . TYR A 1 101 ? 12.770 13.387 3.161 1.000 48.365 101 TYR A O 1
ATOM 820 N N . ALA A 1 102 ? 13.609 15.219 2.134 1.000 46.496 102 ALA A N 1
ATOM 821 C CA . ALA A 1 102 ? 13.569 16.057 3.326 1.000 44.280 102 ALA A CA 1
ATOM 822 C C . ALA A 1 102 ? 12.161 16.112 3.911 1.000 45.126 102 ALA A C 1
ATOM 823 O O . ALA A 1 102 ? 11.993 15.976 5.116 1.000 47.278 102 ALA A O 1
ATOM 825 N N . LEU A 1 103 ? 11.154 16.304 3.051 1.000 53.436 103 LEU A N 1
ATOM 826 C CA . LEU A 1 103 ? 9.761 16.280 3.459 1.000 54.077 103 LEU A CA 1
ATOM 827 C C . LEU A 1 103 ? 9.475 14.971 4.183 1.000 52.678 103 LEU A C 1
ATOM 828 O O . LEU A 1 103 ? 8.929 14.961 5.274 1.000 53.497 103 LEU A O 1
ATOM 833 N N . SER A 1 104 ? 9.883 13.869 3.575 1.000 53.922 104 SER A N 1
ATOM 834 C CA . SER A 1 104 ? 9.612 12.566 4.154 1.000 56.540 104 SER A CA 1
ATOM 835 C C . SER A 1 104 ? 10.321 12.405 5.498 1.000 53.973 104 SER A C 1
ATOM 836 O O . SER A 1 104 ? 9.942 11.547 6.285 1.000 47.381 104 SER A O 1
ATOM 839 N N . GLN A 1 105 ? 11.407 13.159 5.733 1.000 47.348 105 GLN A N 1
ATOM 840 C CA . GLN A 1 105 ? 12.130 12.980 6.980 1.000 48.783 105 GLN A CA 1
ATOM 841 C C . GLN A 1 105 ? 11.707 14.016 8.014 1.000 46.302 105 GLN A C 1
ATOM 842 O O . GLN A 1 105 ? 12.347 14.123 9.056 1.000 49.571 105 GLN A O 1
ATOM 848 N N . GLY A 1 106 ? 10.634 14.765 7.747 1.000 42.715 106 GLY A N 1
ATOM 849 C CA . GLY A 1 106 ? 10.105 15.722 8.703 1.000 46.230 106 GLY A CA 1
ATOM 850 C C . GLY A 1 106 ? 10.937 16.993 8.867 1.000 46.081 106 GLY A C 1
ATOM 851 O O . GLY A 1 106 ? 10.884 17.613 9.917 1.000 53.816 106 GLY A O 1
ATOM 852 N N . LYS A 1 107 ? 11.686 17.397 7.839 1.000 49.085 107 LYS A N 1
ATOM 853 C CA . LYS A 1 107 ? 12.559 18.561 7.943 1.000 46.378 107 LYS A CA 1
ATOM 854 C C . LYS A 1 107 ? 11.839 19.803 7.449 1.000 47.188 107 LYS A C 1
ATOM 855 O O . LYS A 1 107 ? 11.088 19.743 6.480 1.000 44.567 107 LYS A O 1
ATOM 861 N N . TYR A 1 108 ? 12.135 20.935 8.086 1.000 47.307 108 TYR A N 1
ATOM 862 C CA . TYR A 1 108 ? 11.787 22.233 7.555 1.000 46.254 108 TYR A CA 1
ATOM 863 C C . TYR A 1 108 ? 12.496 22.387 6.218 1.000 49.443 108 TYR A C 1
ATOM 864 O O . TYR A 1 108 ? 13.683 22.107 6.100 1.000 49.626 108 TYR A O 1
ATOM 873 N N . VAL A 1 109 ? 11.725 22.766 5.206 1.000 47.806 109 VAL A N 1
ATOM 874 C CA . VAL A 1 109 ? 12.218 22.864 3.848 1.000 45.257 109 VAL A CA 1
ATOM 875 C C . VAL A 1 109 ? 12.156 24.333 3.427 1.000 42.969 109 VAL A C 1
ATOM 876 O O . VAL A 1 109 ? 11.081 24.861 3.164 1.000 45.998 109 VAL A O 1
ATOM 880 N N . LEU A 1 110 ? 13.334 24.952 3.330 1.000 43.566 110 LEU A N 1
ATOM 881 C CA . LEU A 1 110 ? 13.475 26.363 3.031 1.000 50.844 110 LEU A CA 1
ATOM 882 C C . LEU A 1 110 ? 14.150 26.509 1.675 1.000 46.286 110 LEU A C 1
ATOM 883 O O . LEU A 1 110 ? 15.293 26.064 1.502 1.000 53.813 110 LEU A O 1
ATOM 888 N N . LEU A 1 111 ? 13.452 27.140 0.727 1.000 42.776 111 LEU A N 1
ATOM 889 C CA . LEU A 1 111 ? 14.104 27.555 -0.515 1.000 46.525 111 LEU A CA 1
ATOM 890 C C . LEU A 1 111 ? 14.646 28.990 -0.376 1.000 46.513 111 LEU A C 1
ATOM 891 O O . LEU A 1 111 ? 14.016 29.854 0.204 1.000 47.244 111 LEU A O 1
ATOM 896 N N . VAL A 1 112 ? 15.816 29.233 -0.948 1.000 44.835 112 VAL A N 1
ATOM 897 C CA . VAL A 1 112 ? 16.415 30.542 -1.085 1.000 50.297 112 VAL A CA 1
ATOM 898 C C . VAL A 1 112 ? 16.664 30.840 -2.572 1.000 53.025 112 VAL A C 1
ATOM 899 O O . VAL A 1 112 ? 17.418 30.131 -3.241 1.000 48.410 112 VAL A O 1
ATOM 903 N N . ILE A 1 113 ? 16.165 31.986 -3.019 1.000 49.580 113 ILE A N 1
ATOM 904 C CA . ILE A 1 113 ? 16.256 32.432 -4.396 1.000 44.626 113 ILE A CA 1
ATOM 905 C C . ILE A 1 113 ? 17.014 33.749 -4.440 1.000 50.273 113 ILE A C 1
ATOM 906 O O . ILE A 1 113 ? 16.726 34.664 -3.655 1.000 47.501 113 ILE A O 1
ATOM 911 N N . PRO A 1 114 ? 18.016 33.880 -5.342 1.000 51.199 114 PRO A N 1
ATOM 912 C CA . PRO A 1 114 ? 18.691 35.151 -5.587 1.000 49.050 114 PRO A CA 1
ATOM 913 C C . PRO A 1 114 ? 17.688 36.289 -5.683 1.000 48.657 114 PRO A C 1
ATOM 914 O O . PRO A 1 114 ? 16.620 36.117 -6.283 1.000 46.705 114 PRO A O 1
ATOM 918 N N . ASP A 1 115 ? 18.046 37.431 -5.073 1.000 53.788 115 ASP A N 1
ATOM 919 C CA . ASP A 1 115 ? 17.148 38.581 -5.016 1.000 57.919 115 ASP A CA 1
ATOM 920 C C . ASP A 1 115 ? 16.735 38.971 -6.432 1.000 52.038 115 ASP A C 1
ATOM 921 O O . ASP A 1 115 ? 15.578 39.296 -6.663 1.000 50.249 115 ASP A O 1
ATOM 926 N N . GLU A 1 116 ? 17.667 38.888 -7.387 1.000 60.120 116 GLU A N 1
ATOM 927 C CA . GLU A 1 116 ? 17.393 39.283 -8.768 1.000 64.896 116 GLU A CA 1
ATOM 928 C C . GLU A 1 116 ? 16.335 38.370 -9.407 1.000 59.346 116 GLU A C 1
ATOM 929 O O . GLU A 1 116 ? 15.699 38.764 -10.383 1.000 53.485 116 GLU A O 1
ATOM 935 N N . ASP A 1 117 ? 16.109 37.169 -8.851 1.000 55.337 117 ASP A N 1
ATOM 936 C CA . ASP A 1 117 ? 15.138 36.240 -9.421 1.000 57.897 117 ASP A CA 1
ATOM 937 C C . ASP A 1 117 ? 13.889 36.072 -8.553 1.000 54.659 117 ASP A C 1
ATOM 938 O O . ASP A 1 117 ? 12.918 35.424 -8.983 1.000 52.911 117 ASP A O 1
ATOM 943 N N . TYR A 1 118 ? 13.903 36.610 -7.324 1.000 58.430 118 TYR A N 1
ATOM 944 C CA . TYR A 1 118 ? 12.810 36.341 -6.391 1.000 58.639 118 TYR A CA 1
ATOM 945 C C . TYR A 1 118 ? 11.530 36.891 -7.005 1.000 55.837 118 TYR A C 1
ATOM 946 O O . TYR A 1 118 ? 11.511 38.060 -7.385 1.000 54.472 118 TYR A O 1
ATOM 955 N N . GLY A 1 119 ? 10.492 36.046 -7.104 1.000 58.512 119 GLY A N 1
ATOM 956 C CA . GLY A 1 119 ? 9.222 36.431 -7.718 1.000 56.905 119 GLY A CA 1
ATOM 957 C C . GLY A 1 119 ? 8.938 35.699 -9.033 1.000 50.874 119 GLY A C 1
ATOM 958 O O . GLY A 1 119 ? 7.778 35.567 -9.426 1.000 51.548 119 GLY A O 1
ATOM 959 N N . LYS A 1 120 ? 9.999 35.251 -9.727 1.000 53.495 120 LYS A N 1
ATOM 960 C CA . LYS A 1 120 ? 9.852 34.493 -10.952 1.000 60.310 120 LYS A CA 1
ATOM 961 C C . LYS A 1 120 ? 9.124 33.178 -10.670 1.000 57.458 120 LYS A C 1
ATOM 962 O O . LYS A 1 120 ? 9.139 32.670 -9.559 1.000 53.238 120 LYS A O 1
ATOM 968 N N . PRO A 1 121 ? 8.399 32.614 -11.656 1.000 55.581 121 PRO A N 1
ATOM 969 C CA . PRO A 1 121 ? 7.601 31.423 -11.403 1.000 51.299 121 PRO A CA 1
ATOM 970 C C . PRO A 1 121 ? 8.502 30.254 -11.037 1.000 49.256 121 PRO A C 1
ATOM 971 O O . PRO A 1 121 ? 9.591 30.123 -11.584 1.000 57.164 121 PRO A O 1
ATOM 975 N N . ILE A 1 122 ? 8.027 29.388 -10.130 1.000 50.766 122 ILE A N 1
ATOM 976 C CA . ILE A 1 122 ? 8.725 28.148 -9.798 1.000 49.150 122 ILE A CA 1
ATOM 977 C C . ILE A 1 122 ? 7.784 26.983 -9.986 1.000 42.805 122 ILE A C 1
ATOM 978 O O . ILE A 1 122 ? 6.576 27.160 -9.980 1.000 47.886 122 ILE A O 1
ATOM 983 N N . ASN A 1 123 ? 8.359 25.800 -10.210 1.000 50.357 123 ASN A N 1
ATOM 984 C CA . ASN A 1 123 ? 7.565 24.592 -10.378 1.000 45.822 123 ASN A CA 1
ATOM 985 C C . ASN A 1 123 ? 6.596 24.457 -9.217 1.000 47.998 123 ASN A C 1
ATOM 986 O O . ASN A 1 123 ? 6.964 24.675 -8.064 1.000 51.877 123 ASN A O 1
ATOM 991 N N . LEU A 1 124 ? 5.360 24.094 -9.542 1.000 52.802 124 LEU A N 1
ATOM 992 C CA . LEU A 1 124 ? 4.316 23.852 -8.562 1.000 47.341 124 LEU A CA 1
ATOM 993 C C . LEU A 1 124 ? 4.801 22.914 -7.462 1.000 50.986 124 LEU A C 1
ATOM 994 O O . LEU A 1 124 ? 4.488 23.150 -6.299 1.000 49.069 124 LEU A O 1
ATOM 999 N N . MET A 1 125 ? 5.488 21.825 -7.836 1.000 46.598 125 MET A N 1
ATOM 1000 C CA . MET A 1 125 ? 5.864 20.813 -6.863 1.000 47.154 125 MET A CA 1
ATOM 1001 C C . MET A 1 125 ? 6.956 21.366 -5.946 1.000 51.669 125 MET A C 1
ATOM 1002 O O . MET A 1 125 ? 7.020 20.973 -4.789 1.000 52.325 125 MET A O 1
ATOM 1007 N N . SER A 1 126 ? 7.781 22.297 -6.437 1.000 52.799 126 SER A N 1
ATOM 1008 C CA . SER A 1 126 ? 8.743 22.967 -5.582 1.000 47.062 126 SER A CA 1
ATOM 1009 C C . SER A 1 126 ? 8.015 23.914 -4.620 1.000 52.854 126 SER A C 1
ATOM 1010 O O . SER A 1 126 ? 8.308 23.966 -3.436 1.000 49.446 126 SER A O 1
ATOM 1013 N N . TRP A 1 127 ? 7.049 24.656 -5.153 1.000 50.549 127 TRP A N 1
ATOM 1014 C 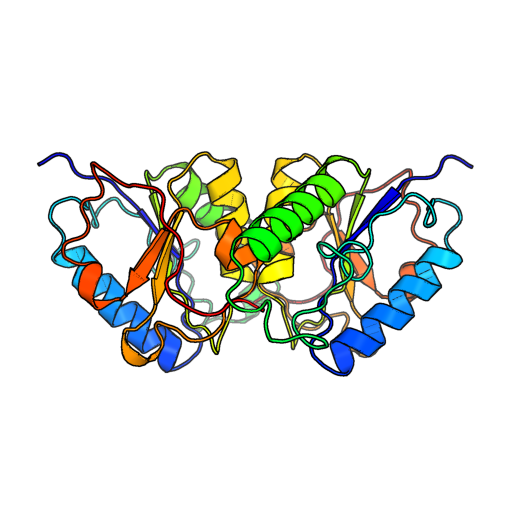CA . TRP A 1 127 ? 6.207 25.542 -4.375 1.000 54.618 127 TRP A CA 1
ATOM 1015 C C . TRP A 1 127 ? 5.561 24.770 -3.233 1.000 52.638 127 TRP A C 1
ATOM 1016 O O . TRP A 1 127 ? 5.537 25.231 -2.097 1.000 47.364 127 TRP A O 1
ATOM 1027 N N . GLY A 1 128 ? 5.079 23.568 -3.552 1.000 48.313 128 GLY A N 1
ATOM 1028 C CA . GLY A 1 128 ? 4.325 22.761 -2.615 1.000 51.663 128 GLY A CA 1
ATOM 1029 C C . GLY A 1 128 ? 5.202 22.050 -1.583 1.000 50.740 128 GLY A C 1
ATOM 1030 O O . GLY A 1 128 ? 4.807 21.964 -0.429 1.000 46.872 128 GLY A O 1
ATOM 1031 N N . VAL A 1 129 ? 6.347 21.481 -1.975 1.000 49.884 129 VAL A N 1
ATOM 1032 C CA . VAL A 1 129 ? 7.167 20.783 -0.988 1.000 55.282 129 VAL A CA 1
ATOM 1033 C C . VAL A 1 129 ? 7.680 21.766 0.055 1.000 43.934 129 VAL A C 1
ATOM 1034 O O . VAL A 1 129 ? 8.030 21.366 1.151 1.000 50.791 129 VAL A O 1
ATOM 1038 N N . SER A 1 130 ? 7.979 22.977 -0.394 1.000 49.897 130 SER A N 1
ATOM 1039 C CA . SER A 1 130 ? 8.653 23.942 0.439 1.000 49.667 130 SER A CA 1
ATOM 1040 C C . SER A 1 130 ? 7.735 24.326 1.594 1.000 44.111 130 SER A C 1
ATOM 1041 O O . SER A 1 130 ? 6.517 24.386 1.454 1.000 48.590 130 SER A O 1
ATOM 1044 N N . ASP A 1 131 ? 8.335 24.564 2.750 1.000 52.303 131 ASP A N 1
ATOM 1045 C CA . ASP A 1 131 ? 7.603 25.155 3.859 1.000 49.810 131 ASP A CA 1
ATOM 1046 C C . ASP A 1 131 ? 7.632 26.675 3.760 1.000 44.348 131 ASP A C 1
ATOM 1047 O O . ASP A 1 131 ? 6.786 27.368 4.325 1.000 53.979 131 ASP A O 1
ATOM 1052 N N . ASN A 1 132 ? 8.630 27.202 3.058 1.000 43.618 132 ASN A N 1
ATOM 1053 C CA . ASN A 1 132 ? 8.812 28.644 2.991 1.000 45.353 132 ASN A CA 1
ATOM 1054 C C . ASN A 1 132 ? 9.830 28.908 1.887 1.000 47.557 132 ASN A C 1
ATOM 1055 O O . ASN A 1 132 ? 10.633 28.021 1.576 1.000 48.115 132 ASN A O 1
ATOM 1060 N N . VAL A 1 133 ? 9.808 30.126 1.328 1.000 48.820 133 VAL A N 1
ATOM 1061 C CA . VAL A 1 133 ? 10.799 30.539 0.358 1.000 45.735 133 VAL A CA 1
ATOM 1062 C C . VAL A 1 133 ? 11.130 32.024 0.522 1.000 47.902 133 VAL A C 1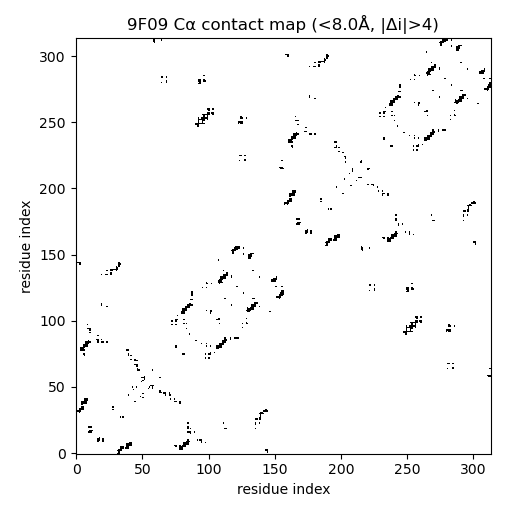
ATOM 1063 O O . VAL A 1 133 ? 10.270 32.872 0.604 1.000 56.870 133 VAL A O 1
ATOM 1067 N N . ILE A 1 134 ? 12.437 32.307 0.596 1.000 50.818 134 ILE A N 1
ATOM 1068 C CA . ILE A 1 134 ? 12.966 33.604 0.955 1.000 47.890 134 ILE A CA 1
ATOM 1069 C C . ILE A 1 134 ? 13.970 34.048 -0.102 1.000 50.731 134 ILE A C 1
ATOM 1070 O O . ILE A 1 134 ? 14.370 33.263 -0.948 1.000 50.699 134 ILE A O 1
ATOM 1075 N N . LYS A 1 135 ? 14.426 35.297 -0.010 1.000 54.892 135 LYS A N 1
ATOM 1076 C CA . LYS A 1 135 ? 15.418 35.797 -0.939 1.000 55.030 135 LYS A CA 1
ATOM 1077 C C . LYS A 1 135 ? 16.801 35.629 -0.320 1.000 52.132 135 LYS A C 1
ATOM 1078 O O . LYS A 1 135 ? 16.948 35.538 0.885 1.000 55.439 135 LYS A O 1
ATOM 1084 N N . MET A 1 136 ? 17.820 35.560 -1.174 1.000 47.415 136 MET A N 1
ATOM 1085 C CA . MET A 1 136 ? 19.181 35.382 -0.723 1.000 52.251 136 MET A CA 1
ATOM 1086 C C . MET A 1 136 ? 19.542 36.366 0.389 1.000 58.466 136 MET A C 1
ATOM 1087 O O . MET A 1 136 ? 20.242 35.995 1.338 1.000 59.073 136 MET A O 1
ATOM 1092 N N . SER A 1 137 ? 19.066 37.612 0.284 1.000 56.933 137 SER A N 1
ATOM 1093 C CA . SER A 1 137 ? 19.498 38.655 1.196 1.000 57.681 137 SER A CA 1
ATOM 1094 C C . SER A 1 137 ? 18.831 38.507 2.562 1.000 62.027 137 SER A C 1
ATOM 1095 O O . SER A 1 137 ? 19.244 39.182 3.508 1.000 66.989 137 SER A O 1
ATOM 1098 N N . GLN A 1 138 ? 17.846 37.606 2.676 1.000 59.686 138 GLN A N 1
ATOM 1099 C CA . GLN A 1 138 ? 17.219 37.312 3.955 1.000 57.310 138 GLN A CA 1
ATOM 1100 C C . GLN A 1 138 ? 17.928 36.174 4.698 1.000 56.799 138 GLN A C 1
ATOM 1101 O O . GLN A 1 138 ? 17.688 35.983 5.885 1.000 57.182 138 GLN A O 1
ATOM 1107 N N . LEU A 1 139 ? 18.839 35.454 4.051 1.000 56.711 139 LEU A N 1
ATOM 1108 C CA . LEU A 1 139 ? 19.302 34.187 4.600 1.000 52.237 139 LEU A CA 1
ATOM 1109 C C . LEU A 1 139 ? 20.187 34.404 5.835 1.000 51.156 139 LEU A C 1
ATOM 1110 O O . LEU A 1 139 ? 20.096 33.645 6.802 1.000 50.293 139 LEU A O 1
ATOM 1115 N N . LYS A 1 140 ? 21.018 35.451 5.836 1.000 51.709 140 LYS A N 1
ATOM 1116 C CA . LYS A 1 140 ? 21.912 35.750 6.959 1.000 56.350 140 LYS A CA 1
ATOM 1117 C C . LYS A 1 140 ? 21.153 36.036 8.255 1.000 48.834 140 LYS A C 1
ATOM 1118 O O . LYS A 1 140 ? 21.702 35.825 9.320 1.000 47.387 140 LYS A O 1
ATOM 1124 N N . ASP A 1 141 ? 19.883 36.441 8.182 1.000 49.668 141 ASP A N 1
ATOM 1125 C CA . ASP A 1 141 ? 19.154 36.888 9.359 1.000 58.195 141 ASP A CA 1
ATOM 1126 C C . ASP A 1 141 ? 17.990 35.973 9.694 1.000 56.083 141 ASP A C 1
ATOM 1127 O O . ASP A 1 141 ? 17.274 36.194 10.675 1.000 55.922 141 ASP A O 1
ATOM 1132 N N . PHE A 1 142 ? 17.776 34.967 8.853 1.000 54.609 142 PHE A N 1
ATOM 1133 C CA . PHE A 1 142 ? 16.670 34.054 9.073 1.000 55.017 142 PHE A CA 1
ATOM 1134 C C . PHE A 1 142 ? 16.843 33.354 10.430 1.000 49.802 142 PHE A C 1
ATOM 1135 O O . PHE A 1 142 ? 17.918 32.822 10.732 1.000 48.006 142 PHE A O 1
ATOM 1143 N N . ASN A 1 143 ? 15.771 33.336 11.225 1.000 48.475 143 ASN A N 1
ATOM 1144 C CA . ASN A 1 143 ? 15.788 32.670 12.513 1.000 48.969 143 ASN A CA 1
ATOM 1145 C C . ASN A 1 143 ? 15.382 31.209 12.364 1.000 46.678 143 ASN A C 1
ATOM 1146 O O . ASN A 1 143 ? 14.206 30.883 12.312 1.000 47.105 143 ASN A O 1
ATOM 1151 N N . PHE A 1 144 ? 16.388 30.336 12.359 1.000 54.140 144 PHE A N 1
ATOM 1152 C CA . PHE A 1 144 ? 16.164 28.921 12.132 1.000 52.138 144 PHE A CA 1
ATOM 1153 C C . PHE A 1 144 ? 15.625 28.243 13.383 1.000 48.804 144 PHE A C 1
ATOM 1154 O O . PHE A 1 144 ? 15.202 27.107 13.295 1.000 53.344 144 PHE A O 1
ATOM 1162 N N . ASN A 1 145 ? 15.586 28.948 14.519 1.000 51.018 145 ASN A N 1
ATOM 1163 C CA . ASN A 1 145 ? 14.997 28.369 15.722 1.000 52.462 145 ASN A CA 1
ATOM 1164 C C . ASN A 1 145 ? 13.473 28.478 15.721 1.000 46.311 145 ASN A C 1
ATOM 1165 O O . ASN A 1 145 ? 12.819 27.737 16.470 1.000 45.829 145 ASN A O 1
ATOM 1170 N N . LYS A 1 146 ? 12.919 29.390 14.909 1.000 54.395 146 LYS A N 1
ATOM 1171 C CA . LYS A 1 146 ? 11.473 29.603 14.867 1.000 60.886 146 LYS A CA 1
ATOM 1172 C C . LYS A 1 146 ? 10.985 29.553 13.412 1.000 62.020 146 LYS A C 1
ATOM 1173 O O . LYS A 1 146 ? 10.383 30.476 12.872 1.000 59.382 146 LYS A O 1
ATOM 1179 N N . PRO A 1 147 ? 11.231 28.446 12.696 1.000 57.700 147 PRO A N 1
ATOM 1180 C CA . PRO A 1 147 ? 10.857 28.374 11.288 1.000 54.175 147 PRO A CA 1
ATOM 1181 C C . PRO A 1 147 ? 9.343 28.225 11.156 1.000 48.923 147 PRO A C 1
ATOM 1182 O O . PRO A 1 147 ? 8.743 27.404 11.858 1.000 46.576 147 PRO A O 1
ATOM 1186 N N . ARG A 1 148 ? 8.741 29.005 10.251 1.000 54.497 148 ARG A N 1
ATOM 1187 C CA . ARG A 1 148 ? 7.299 28.985 10.044 1.000 54.655 148 ARG A CA 1
ATOM 1188 C C . ARG A 1 148 ? 6.971 28.730 8.570 1.000 50.649 148 ARG A C 1
ATOM 1189 O O . ARG A 1 148 ? 7.797 28.897 7.668 1.000 44.647 148 ARG A O 1
ATOM 1197 N N . PHE A 1 149 ? 5.742 28.256 8.355 1.000 49.505 149 PHE A N 1
ATOM 1198 C CA . PHE A 1 149 ? 5.167 28.077 7.043 1.000 48.247 149 PHE A CA 1
ATOM 1199 C C . PHE A 1 149 ? 4.793 29.431 6.444 1.000 58.186 149 PHE A C 1
ATOM 1200 O O . PHE A 1 149 ? 4.114 30.221 7.088 1.000 55.386 149 PHE A O 1
ATOM 1208 N N . ASP A 1 150 ? 5.196 29.683 5.193 1.000 57.737 150 ASP A N 1
ATOM 1209 C CA . ASP A 1 150 ? 4.706 30.849 4.484 1.000 56.265 150 ASP A CA 1
ATOM 1210 C C . ASP A 1 150 ? 4.657 30.533 2.996 1.000 53.631 150 ASP A C 1
ATOM 1211 O O . ASP A 1 150 ? 5.334 29.621 2.552 1.000 48.926 150 ASP A O 1
ATOM 1216 N N . PHE A 1 151 ? 3.863 31.305 2.249 1.000 58.973 151 PHE A N 1
ATOM 1217 C CA . PHE A 1 151 ? 3.749 31.096 0.813 1.000 55.924 151 PHE A CA 1
ATOM 1218 C C . PHE A 1 151 ? 4.733 31.985 0.067 1.000 56.225 151 PHE A C 1
ATOM 1219 O O . PHE A 1 151 ? 4.980 33.129 0.479 1.000 54.070 151 PHE A O 1
ATOM 1227 N N . TYR A 1 152 ? 5.290 31.448 -1.028 1.000 58.165 152 TYR A N 1
ATOM 1228 C CA . TYR A 1 152 ? 6.120 32.245 -1.926 1.000 60.818 152 TYR A CA 1
ATOM 1229 C C . TYR A 1 152 ? 5.319 33.465 -2.404 1.000 57.515 152 TYR A C 1
ATOM 1230 O O . TYR A 1 152 ? 4.159 33.332 -2.768 1.000 59.055 152 TYR A O 1
ATOM 1239 N N . GLU A 1 153 ? 5.949 34.640 -2.353 1.000 57.463 153 GLU A N 1
ATOM 1240 C CA . GLU A 1 153 ? 5.426 35.863 -2.942 1.000 69.377 153 GLU A CA 1
ATOM 1241 C C . GLU A 1 153 ? 5.930 35.915 -4.385 1.000 64.594 153 GLU A C 1
ATOM 1242 O O . GLU A 1 153 ? 6.937 36.575 -4.677 1.000 62.109 153 GLU A O 1
ATOM 1248 N N . GLY A 1 154 ? 5.281 35.116 -5.246 1.000 62.260 154 GLY A N 1
ATOM 1249 C CA . GLY A 1 154 ? 5.735 34.880 -6.609 1.000 55.679 154 GLY A CA 1
ATOM 1250 C C . GLY A 1 154 ? 4.853 33.848 -7.308 1.000 56.792 154 GLY A C 1
ATOM 1251 O O . GLY A 1 154 ? 3.938 33.292 -6.708 1.000 58.799 154 GLY A O 1
ATOM 1252 N N . ALA A 1 155 ? 5.106 33.593 -8.592 1.000 60.178 155 ALA A N 1
ATOM 1253 C CA . ALA A 1 155 ? 4.227 32.717 -9.359 1.000 67.486 155 ALA A CA 1
ATOM 1254 C C . ALA A 1 155 ? 4.660 31.249 -9.254 1.000 56.907 155 ALA A C 1
ATOM 1255 O O . ALA A 1 155 ? 5.787 30.940 -8.873 1.000 62.660 155 ALA A O 1
ATOM 1257 N N . VAL A 1 156 ? 3.753 30.347 -9.634 1.000 54.075 156 VAL A N 1
ATOM 1258 C CA . VAL A 1 156 ? 4.116 28.999 -10.035 1.000 59.673 156 VAL A CA 1
ATOM 1259 C C . VAL A 1 156 ? 3.783 28.780 -11.509 1.000 59.041 156 VAL A C 1
ATOM 1260 O O . VAL A 1 156 ? 3.053 29.551 -12.108 1.000 63.339 156 VAL A O 1
ATOM 1264 N N . TYR A 1 157 ? 4.345 27.716 -12.071 1.000 62.017 157 TYR A N 1
ATOM 1265 C CA . TYR A 1 157 ? 3.863 27.125 -13.311 1.000 68.264 157 TYR A CA 1
ATOM 1266 C C . TYR A 1 157 ? 3.601 25.601 -13.072 1.000 77.303 157 TYR A C 1
ATOM 1267 O O . TYR A 1 157 ? 2.703 25.066 -13.778 1.000 81.985 157 TYR A O 1
ATOM 1277 N N . MET B 1 1 ? -4.340 -11.891 -15.760 1.000 94.985 1 MET B N 1
ATOM 1278 C CA . MET B 1 1 ? -3.232 -11.363 -14.911 1.000 103.742 1 MET B CA 1
ATOM 1279 C C . MET B 1 1 ? -3.789 -10.397 -13.844 1.000 97.385 1 MET B C 1
ATOM 1280 O O . MET B 1 1 ? -4.823 -9.754 -14.028 1.000 82.617 1 MET B O 1
ATOM 1282 N N . PRO B 1 2 ? -3.160 -10.277 -12.650 1.000 90.570 2 PRO B N 1
ATOM 1283 C CA . PRO B 1 2 ? -3.381 -9.111 -11.786 1.000 84.551 2 PRO B CA 1
ATOM 1284 C C . PRO B 1 2 ? -2.869 -7.850 -12.481 1.000 75.346 2 PRO B C 1
ATOM 1285 O O . PRO B 1 2 ? -1.932 -7.905 -13.278 1.000 68.228 2 PRO B O 1
ATOM 1289 N N . LYS B 1 3 ? -3.487 -6.709 -12.169 1.000 77.389 3 LYS B N 1
ATOM 1290 C CA . LYS B 1 3 ? -3.090 -5.431 -12.748 1.000 77.514 3 LYS B CA 1
ATOM 1291 C C . LYS B 1 3 ? -2.752 -4.424 -11.644 1.000 68.551 3 LYS B C 1
ATOM 1292 O O . LYS B 1 3 ? -3.354 -4.440 -10.580 1.000 68.119 3 LYS B O 1
ATOM 1298 N N . LYS B 1 4 ? -1.798 -3.530 -11.915 1.000 71.270 4 LYS B N 1
ATOM 1299 C CA . LYS B 1 4 ? -1.411 -2.481 -10.985 1.000 60.824 4 LYS B CA 1
ATOM 1300 C C . LYS B 1 4 ? -1.717 -1.123 -11.607 1.000 61.954 4 LYS B C 1
ATOM 1301 O O . LYS B 1 4 ? -1.710 -0.993 -12.827 1.000 58.309 4 LYS B O 1
ATOM 1307 N N . THR B 1 5 ? -1.949 -0.102 -10.774 1.000 59.743 5 THR B N 1
ATOM 1308 C CA . THR B 1 5 ? -2.164 1.253 -11.264 1.000 54.126 5 THR B CA 1
ATOM 1309 C C . THR B 1 5 ? -0.868 2.036 -11.112 1.000 61.445 5 THR B C 1
ATOM 1310 O O . THR B 1 5 ? -0.005 1.674 -10.305 1.000 55.834 5 THR B O 1
ATOM 1314 N N . ILE B 1 6 ? -0.758 3.131 -11.871 1.000 58.668 6 ILE B N 1
ATOM 1315 C CA . ILE B 1 6 ? 0.428 3.964 -11.809 1.000 55.628 6 ILE B CA 1
ATOM 1316 C C . ILE B 1 6 ? 0.045 5.434 -11.674 1.000 54.580 6 ILE B C 1
ATOM 1317 O O . ILE B 1 6 ? -1.097 5.819 -11.870 1.000 50.629 6 ILE B O 1
ATOM 1322 N N . TYR B 1 7 ? 1.048 6.238 -11.301 1.000 51.435 7 TYR B N 1
ATOM 1323 C CA . TYR B 1 7 ? 1.009 7.672 -11.471 1.000 54.755 7 TYR B CA 1
ATOM 1324 C C . TYR B 1 7 ? 1.894 7.983 -12.667 1.000 48.682 7 TYR B C 1
ATOM 1325 O O . TYR B 1 7 ? 3.055 7.584 -12.685 1.000 53.286 7 TYR B O 1
ATOM 1334 N N . PHE B 1 8 ? 1.331 8.734 -13.620 1.000 57.650 8 PHE B N 1
ATOM 1335 C CA . PHE B 1 8 ? 2.011 9.084 -14.853 1.000 55.952 8 PHE B CA 1
ATOM 1336 C C . PHE B 1 8 ? 2.833 10.350 -14.645 1.000 53.047 8 PHE B C 1
ATOM 1337 O O . PHE B 1 8 ? 2.412 11.455 -14.998 1.000 56.055 8 PHE B O 1
ATOM 1345 N N . GLY B 1 9 ? 4.043 10.159 -14.132 1.000 53.200 9 GLY B N 1
ATOM 1346 C CA . GLY B 1 9 ? 4.983 11.262 -13.952 1.000 59.746 9 GLY B CA 1
ATOM 1347 C C . GLY B 1 9 ? 5.746 11.604 -15.228 1.000 60.133 9 GLY B C 1
ATOM 1348 O O . GLY B 1 9 ? 6.682 10.908 -15.593 1.000 64.505 9 GLY B O 1
ATOM 1349 N N . ALA B 1 10 ? 5.366 12.706 -15.879 1.000 70.842 10 ALA B N 1
ATOM 1350 C CA . ALA B 1 10 ? 5.904 13.082 -17.175 1.000 68.168 10 ALA B CA 1
ATOM 1351 C C . ALA B 1 10 ? 5.683 14.569 -17.406 1.000 76.585 10 ALA B C 1
ATOM 1352 O O . ALA B 1 10 ? 4.559 15.030 -17.239 1.000 82.059 10 ALA B O 1
ATOM 1354 N N . GLY B 1 11 ? 6.748 15.294 -17.776 1.000 75.271 11 GLY B N 1
ATOM 1355 C CA . GLY B 1 11 ? 6.624 16.682 -18.204 1.000 78.268 11 GLY B CA 1
ATOM 1356 C C . GLY B 1 11 ? 5.871 16.795 -19.532 1.000 76.616 11 GLY B C 1
ATOM 1357 O O . GLY B 1 11 ? 5.778 15.828 -20.290 1.000 76.936 11 GLY B O 1
ATOM 1358 N N . TRP B 1 12 ? 5.339 17.992 -19.807 1.000 82.308 12 TRP B N 1
ATOM 1359 C CA . TRP B 1 12 ? 4.624 18.251 -21.048 1.000 76.934 12 TRP B CA 1
ATOM 1360 C C . TRP B 1 12 ? 4.988 19.630 -21.593 1.000 81.722 12 TRP B C 1
ATOM 1361 O O . TRP B 1 12 ? 4.149 20.275 -22.209 1.000 71.938 12 TRP B O 1
ATOM 1372 N N . PHE B 1 13 ? 6.264 20.023 -21.434 1.000 86.665 13 PHE B N 1
ATOM 1373 C CA . PHE B 1 13 ? 6.698 21.402 -21.636 1.000 98.672 13 PHE B CA 1
ATOM 1374 C C . PHE B 1 13 ? 7.634 21.559 -22.837 1.000 98.230 13 PHE B C 1
ATOM 1375 O O . PHE B 1 13 ? 7.999 22.686 -23.139 1.000 116.768 13 PHE B O 1
ATOM 1383 N N . THR B 1 14 ? 8.042 20.454 -23.487 1.000 90.617 14 THR B N 1
ATOM 1384 C CA . THR B 1 14 ? 8.963 20.479 -24.619 1.000 85.076 14 THR B CA 1
ATOM 1385 C C . THR B 1 14 ? 8.524 19.424 -25.633 1.000 78.221 14 THR B C 1
ATOM 1386 O O . THR B 1 14 ? 7.667 18.588 -25.342 1.000 79.931 14 THR B O 1
ATOM 1390 N N . ASP B 1 15 ? 9.151 19.466 -26.815 1.000 79.950 15 ASP B N 1
ATOM 1391 C CA . ASP B 1 15 ? 8.820 18.550 -27.895 1.000 74.972 15 ASP B CA 1
ATOM 1392 C C . ASP B 1 15 ? 9.237 17.137 -27.506 1.000 66.900 15 ASP B C 1
ATOM 1393 O O . ASP B 1 15 ? 8.510 16.183 -27.782 1.000 69.033 15 ASP B O 1
ATOM 1398 N N . ARG B 1 16 ? 10.407 17.015 -26.863 1.000 62.810 16 ARG B N 1
ATOM 1399 C CA . ARG B 1 16 ? 10.917 15.704 -26.484 1.000 64.599 16 ARG B CA 1
ATOM 1400 C C . ARG B 1 16 ? 10.039 15.132 -25.373 1.000 68.801 16 ARG B C 1
ATOM 1401 O O . ARG B 1 16 ? 9.686 13.948 -25.401 1.000 72.354 16 ARG B O 1
ATOM 1409 N N . GLN B 1 17 ? 9.629 16.001 -24.438 1.000 67.942 17 GLN B N 1
ATOM 1410 C CA . GLN B 1 17 ? 8.726 15.588 -23.375 1.000 65.102 17 GLN B CA 1
ATOM 1411 C C . GLN B 1 17 ? 7.428 15.041 -23.946 1.000 62.470 17 GLN B C 1
ATOM 1412 O O . GLN B 1 17 ? 6.990 13.966 -23.531 1.000 64.962 17 GLN B O 1
ATOM 1418 N N . ASN B 1 18 ? 6.824 15.778 -24.886 1.000 72.268 18 ASN B N 1
ATOM 1419 C CA . ASN B 1 18 ? 5.515 15.410 -25.409 1.000 74.775 18 ASN B CA 1
ATOM 1420 C C . ASN B 1 18 ? 5.643 14.138 -26.247 1.000 72.820 18 ASN B C 1
ATOM 1421 O O . ASN B 1 18 ? 4.763 13.283 -26.221 1.000 71.143 18 ASN B O 1
ATOM 1426 N N . LYS B 1 19 ? 6.767 13.976 -26.949 1.000 69.629 19 LYS B N 1
ATOM 1427 C CA . LYS B 1 19 ? 6.977 12.757 -27.711 1.000 76.637 19 LYS B CA 1
ATOM 1428 C C . LYS B 1 19 ? 7.032 11.552 -26.770 1.000 70.319 19 LYS B C 1
ATOM 1429 O O . LYS B 1 19 ? 6.345 10.555 -26.996 1.000 66.645 19 LYS B O 1
ATOM 1435 N N . ALA B 1 20 ? 7.867 11.645 -25.721 1.000 68.848 20 ALA B N 1
ATOM 1436 C CA . ALA B 1 20 ? 8.057 10.541 -24.779 1.000 57.294 20 ALA B CA 1
ATOM 1437 C C . ALA B 1 20 ? 6.756 10.238 -24.037 1.000 56.069 20 ALA B C 1
ATOM 1438 O O . ALA B 1 20 ? 6.403 9.089 -23.826 1.000 56.584 20 ALA B O 1
ATOM 1440 N N . TYR B 1 21 ? 6.008 11.291 -23.719 1.000 58.434 21 TYR B N 1
ATOM 1441 C CA . TYR B 1 21 ? 4.712 11.163 -23.093 1.000 61.263 21 TYR B CA 1
ATOM 1442 C C . TYR B 1 21 ? 3.802 10.287 -23.944 1.000 69.845 21 TYR B C 1
ATOM 1443 O O . TYR B 1 21 ? 3.180 9.367 -23.405 1.000 62.039 21 TYR B O 1
ATOM 1452 N N . LYS B 1 22 ? 3.703 10.596 -25.254 1.000 77.877 22 LYS B N 1
ATOM 1453 C CA . LYS B 1 22 ? 2.770 9.910 -26.147 1.000 71.038 22 LYS B CA 1
ATOM 1454 C C . LYS B 1 22 ? 3.187 8.450 -26.234 1.000 61.605 22 LYS B C 1
ATOM 1455 O O . LYS B 1 22 ? 2.349 7.566 -26.110 1.000 63.543 22 LYS B O 1
ATOM 1459 N N . GLU B 1 23 ? 4.502 8.223 -26.382 1.000 66.183 23 GLU B N 1
ATOM 1460 C CA . GLU B 1 23 ? 5.054 6.882 -26.482 1.000 62.069 23 GLU B CA 1
ATOM 1461 C C . GLU B 1 23 ? 4.784 6.076 -25.217 1.000 68.624 23 GLU B C 1
ATOM 1462 O O . GLU B 1 23 ? 4.394 4.917 -25.296 1.000 67.495 23 GLU B O 1
ATOM 1468 N N . ALA B 1 24 ? 5.007 6.686 -24.049 1.000 67.434 24 ALA B N 1
ATOM 1469 C CA . ALA B 1 24 ? 4.864 5.972 -22.786 1.000 67.972 24 ALA B CA 1
ATOM 1470 C C . ALA B 1 24 ? 3.405 5.598 -22.559 1.000 57.543 24 ALA B C 1
ATOM 1471 O O . ALA B 1 24 ? 3.100 4.511 -22.083 1.000 60.443 24 ALA B O 1
ATOM 1473 N N . MET B 1 25 ? 2.503 6.520 -22.897 1.000 59.690 25 MET B N 1
ATOM 1474 C CA . MET B 1 25 ? 1.083 6.287 -22.739 1.000 65.423 25 MET B CA 1
ATOM 1475 C C . MET B 1 25 ? 0.676 5.127 -23.647 1.000 72.980 25 MET B C 1
ATOM 1476 O O . MET B 1 25 ? -0.028 4.241 -23.185 1.000 76.861 25 MET B O 1
ATOM 1481 N N . GLU B 1 26 ? 1.171 5.091 -24.898 1.000 73.473 26 GLU B N 1
ATOM 1482 C CA . GLU B 1 26 ? 0.881 3.997 -25.827 1.000 78.277 26 GLU B CA 1
ATOM 1483 C C . GLU B 1 26 ? 1.399 2.670 -25.266 1.000 78.131 26 GLU B C 1
ATOM 1484 O O . GLU B 1 26 ? 0.704 1.659 -25.342 1.000 70.034 26 GLU B O 1
ATOM 1490 N N . ALA B 1 27 ? 2.624 2.659 -24.713 1.000 64.744 27 ALA B N 1
ATOM 1491 C CA . ALA B 1 27 ? 3.177 1.435 -24.146 1.000 64.818 27 ALA B CA 1
ATOM 1492 C C . ALA B 1 27 ? 2.310 0.937 -22.992 1.000 68.414 27 ALA B C 1
ATOM 1493 O O . ALA B 1 27 ? 2.022 -0.252 -22.910 1.000 65.728 27 ALA B O 1
ATOM 1495 N N . LEU B 1 28 ? 1.852 1.849 -22.129 1.000 63.894 28 LEU B N 1
ATOM 1496 C CA . LEU B 1 28 ? 1.001 1.464 -21.010 1.000 72.491 28 LEU B CA 1
ATOM 1497 C C . LEU B 1 28 ? -0.328 0.875 -21.489 1.000 70.353 28 LEU B C 1
ATOM 1498 O O . LEU B 1 28 ? -0.815 -0.080 -20.885 1.000 74.902 28 LEU B O 1
ATOM 1503 N N . LYS B 1 29 ? -0.932 1.447 -22.538 1.000 71.808 29 LYS B N 1
ATOM 1504 C CA . LYS B 1 29 ? -2.184 0.922 -23.079 1.000 74.455 29 LYS B CA 1
ATOM 1505 C C . LYS B 1 29 ? -2.020 -0.553 -23.483 1.000 77.340 29 LYS B C 1
ATOM 1506 O O . LYS B 1 29 ? -2.957 -1.331 -23.337 1.000 71.027 29 LYS B O 1
ATOM 1509 N N . GLU B 1 30 ? -0.823 -0.937 -23.962 1.000 75.018 30 GLU B N 1
ATOM 1510 C CA . GLU B 1 30 ? -0.546 -2.281 -24.455 1.000 83.149 30 GLU B CA 1
ATOM 1511 C C . GLU B 1 30 ? -0.031 -3.209 -23.344 1.000 78.580 30 GLU B C 1
ATOM 1512 O O . GLU B 1 30 ? 0.121 -4.400 -23.562 1.000 73.150 30 GLU B O 1
ATOM 1515 N N . ASN B 1 31 ? 0.255 -2.701 -22.142 1.000 86.099 31 ASN B N 1
ATOM 1516 C CA . ASN B 1 31 ? 0.860 -3.541 -21.115 1.000 69.647 31 ASN B CA 1
ATOM 1517 C C . ASN B 1 31 ? -0.243 -4.214 -20.305 1.000 69.078 31 ASN B C 1
ATOM 1518 O O . ASN B 1 31 ? -1.050 -3.548 -19.658 1.000 75.867 31 ASN B O 1
ATOM 1523 N N . PRO B 1 32 ? -0.324 -5.561 -20.304 1.000 66.467 32 PRO B N 1
ATOM 1524 C CA . PRO B 1 32 ? -1.434 -6.238 -19.630 1.000 70.299 32 PRO B CA 1
ATOM 1525 C C . PRO B 1 32 ? -1.363 -6.317 -18.108 1.000 70.603 32 PRO B C 1
ATOM 1526 O O . PRO B 1 32 ? -2.308 -6.819 -17.507 1.000 63.522 32 PRO B O 1
ATOM 1530 N N . THR B 1 33 ? -0.260 -5.844 -17.488 1.000 66.944 33 THR B N 1
ATOM 1531 C CA . THR B 1 33 ? -0.172 -5.824 -16.026 1.000 65.729 33 THR B CA 1
ATOM 1532 C C . THR B 1 33 ? -0.560 -4.449 -15.466 1.000 63.582 33 THR B C 1
ATOM 1533 O O . THR B 1 33 ? -0.494 -4.240 -14.258 1.000 68.383 33 THR B O 1
ATOM 1537 N N . ILE B 1 34 ? -1.007 -3.531 -16.334 1.000 58.520 34 ILE B N 1
ATOM 1538 C CA . ILE B 1 34 ? -1.336 -2.167 -15.955 1.000 66.175 34 ILE B CA 1
ATOM 1539 C C . ILE B 1 34 ? -2.833 -1.917 -16.131 1.000 67.947 34 ILE B C 1
ATOM 1540 O O . ILE B 1 34 ? -3.392 -2.217 -17.172 1.000 62.526 34 ILE B O 1
ATOM 1545 N N . ASP B 1 35 ? -3.462 -1.343 -15.103 1.000 66.255 35 ASP B N 1
ATOM 1546 C CA . ASP B 1 35 ? -4.819 -0.825 -15.199 1.000 64.826 35 ASP B CA 1
ATOM 1547 C C . ASP B 1 35 ? -4.715 0.674 -15.412 1.000 63.719 35 ASP B C 1
ATOM 1548 O O . ASP B 1 35 ? -4.625 1.425 -14.447 1.000 62.651 35 ASP B O 1
ATOM 1553 N N . LEU B 1 36 ? -4.703 1.074 -16.685 1.000 57.278 36 LEU B N 1
ATOM 1554 C CA . LEU B 1 36 ? -4.483 2.455 -17.062 1.000 62.262 36 LEU B CA 1
ATOM 1555 C C . LEU B 1 36 ? -5.713 3.295 -16.749 1.000 65.697 36 LEU B C 1
ATOM 1556 O O . LEU B 1 36 ? -5.582 4.481 -16.461 1.000 66.936 36 LEU B O 1
ATOM 1561 N N . GLU B 1 37 ? -6.902 2.694 -16.833 1.000 68.954 37 GLU B N 1
ATOM 1562 C CA . GLU B 1 37 ? -8.128 3.442 -16.632 1.000 62.318 37 GLU B CA 1
ATOM 1563 C C . GLU B 1 37 ? -8.146 4.008 -15.214 1.000 64.993 37 GLU B C 1
ATOM 1564 O O . GLU B 1 37 ? -8.637 5.116 -15.015 1.000 62.626 37 GLU B O 1
ATOM 1570 N N . ASN B 1 38 ? -7.669 3.228 -14.227 1.000 56.212 38 ASN B N 1
ATOM 1571 C CA . ASN B 1 38 ? -7.777 3.633 -12.831 1.000 64.693 38 ASN B CA 1
ATOM 1572 C C . ASN B 1 38 ? -6.445 4.204 -12.317 1.000 68.598 38 ASN B C 1
ATOM 1573 O O . ASN B 1 38 ? -6.281 4.433 -11.109 1.000 69.304 38 ASN B O 1
ATOM 1578 N N . SER B 1 39 ? -5.501 4.441 -13.245 1.000 59.179 39 SER B N 1
ATOM 1579 C CA . SER B 1 39 ? -4.265 5.148 -12.962 1.000 56.060 39 SER B CA 1
ATOM 1580 C C . SER B 1 39 ? -4.506 6.653 -12.923 1.000 60.718 39 SER B C 1
ATOM 1581 O O . SER B 1 39 ? -5.524 7.141 -13.406 1.000 60.421 39 SER B O 1
ATOM 1584 N N . TYR B 1 40 ? -3.536 7.388 -12.375 1.000 60.842 40 TYR B N 1
ATOM 1585 C CA . TYR B 1 40 ? -3.663 8.830 -12.230 1.000 56.259 40 TYR B CA 1
ATOM 1586 C C . TYR B 1 40 ? -2.786 9.488 -13.290 1.000 54.283 40 TYR B C 1
ATOM 1587 O O . TYR B 1 40 ? -1.567 9.328 -13.293 1.000 60.737 40 TYR B O 1
ATOM 1596 N N . VAL B 1 41 ? -3.459 10.233 -14.167 1.000 66.365 41 VAL B N 1
ATOM 1597 C CA . VAL B 1 41 ? -2.836 10.995 -15.222 1.000 69.013 41 VAL B CA 1
ATOM 1598 C C . VAL B 1 41 ? -3.011 12.462 -14.861 1.000 64.509 41 VAL B C 1
ATOM 1599 O O . VAL B 1 41 ? -4.111 13.002 -14.964 1.000 70.464 41 VAL B O 1
ATOM 1603 N N . PRO B 1 42 ? -1.940 13.168 -14.454 1.000 59.584 42 PRO B N 1
ATOM 1604 C CA . PRO B 1 42 ? -2.083 14.572 -14.071 1.000 70.078 42 PRO B CA 1
ATOM 1605 C C . PRO B 1 42 ? -2.891 15.417 -15.054 1.000 75.164 42 PRO B C 1
ATOM 1606 O O . PRO B 1 42 ? -3.822 16.139 -14.672 1.000 74.362 42 PRO B O 1
ATOM 1610 N N . LEU B 1 43 ? -2.556 15.280 -16.335 1.000 81.190 43 LEU B N 1
ATOM 1611 C CA . LEU B 1 43 ? -3.050 16.239 -17.308 1.000 88.868 43 LEU B CA 1
ATOM 1612 C C . LEU B 1 43 ? -4.563 16.095 -17.481 1.000 84.619 43 LEU B C 1
ATOM 1613 O O . LEU B 1 43 ? -5.214 17.046 -17.885 1.000 98.851 43 LEU B O 1
ATOM 1618 N N . ASP B 1 44 ? -5.136 14.943 -17.102 1.000 79.348 44 ASP B N 1
ATOM 1619 C CA . ASP B 1 44 ? -6.575 14.730 -17.137 1.000 79.326 44 ASP B CA 1
ATOM 1620 C C . ASP B 1 44 ? -7.229 14.947 -15.770 1.000 85.012 44 ASP B C 1
ATOM 1621 O O . ASP B 1 44 ? -8.401 14.619 -15.599 1.000 78.180 44 ASP B O 1
ATOM 1626 N N . ASN B 1 45 ? -6.493 15.479 -14.790 1.000 84.974 45 ASN B N 1
ATOM 1627 C CA . ASN B 1 45 ? -7.021 15.647 -13.440 1.000 88.665 45 ASN B CA 1
ATOM 1628 C C . ASN B 1 45 ? -6.792 17.092 -12.996 1.000 102.279 45 ASN B C 1
ATOM 1629 O O . ASN B 1 45 ? -6.368 17.368 -11.867 1.000 97.448 45 ASN B O 1
ATOM 1634 N N . GLN B 1 46 ? -7.079 18.016 -13.923 1.000 101.888 46 GLN B N 1
ATOM 1635 C CA . GLN B 1 46 ? -6.848 19.437 -13.731 1.000 94.842 46 GLN B CA 1
ATOM 1636 C C . GLN B 1 46 ? -7.928 19.968 -12.794 1.000 77.066 46 GLN B C 1
ATOM 1637 O O . GLN B 1 46 ? -9.094 19.657 -13.001 1.000 85.551 46 GLN B O 1
ATOM 1643 N N . TYR B 1 47 ? -7.550 20.763 -11.783 1.000 76.530 47 TYR B N 1
ATOM 1644 C CA . TYR B 1 47 ? -8.482 21.071 -10.706 1.000 77.268 47 TYR B CA 1
ATOM 1645 C C . TYR B 1 47 ? -9.682 21.813 -11.296 1.000 78.527 47 TYR B C 1
ATOM 1646 O O . TYR B 1 47 ? -9.490 22.839 -11.947 1.000 71.011 47 TYR B O 1
ATOM 1655 N N . LYS B 1 48 ? -10.888 21.277 -11.036 1.000 80.895 48 LYS B N 1
ATOM 1656 C CA . LYS B 1 48 ? -12.170 21.911 -11.331 1.000 97.989 48 LYS B CA 1
ATOM 1657 C C . LYS B 1 48 ? -12.410 22.052 -12.842 1.000 109.144 48 LYS B C 1
ATOM 1658 O O . LYS B 1 48 ? -13.306 22.792 -13.234 1.000 111.508 48 LYS B O 1
ATOM 1662 N N . GLY B 1 49 ? -11.633 21.351 -13.688 1.000 118.966 49 GLY B N 1
ATOM 1663 C CA . GLY B 1 49 ? -11.783 21.424 -15.134 1.000 115.781 49 GLY B CA 1
ATOM 1664 C C . GLY B 1 49 ? -11.133 22.662 -15.759 1.000 120.463 49 GLY B C 1
ATOM 1665 O O . GLY B 1 49 ? -11.221 22.860 -16.967 1.000 132.443 49 GLY B O 1
ATOM 1666 N N . ILE B 1 50 ? -10.450 23.495 -14.964 1.000 120.534 50 ILE B N 1
ATOM 1667 C CA . ILE B 1 50 ? -9.957 24.766 -15.481 1.000 124.376 50 ILE B CA 1
ATOM 1668 C C . ILE B 1 50 ? -8.637 24.523 -16.225 1.000 113.867 50 ILE B C 1
ATOM 1669 O O . ILE B 1 50 ? -7.814 23.714 -15.803 1.000 86.478 50 ILE B O 1
ATOM 1674 N N . ARG B 1 51 ? -8.430 25.237 -17.339 1.000 117.724 51 ARG B N 1
ATOM 1675 C CA . ARG B 1 51 ? -7.290 24.971 -18.202 1.000 118.146 51 ARG B CA 1
ATOM 1676 C C . ARG B 1 51 ? -6.234 26.064 -18.009 1.000 127.445 51 ARG B C 1
ATOM 1677 O O . ARG B 1 51 ? -6.316 27.155 -18.566 1.000 123.735 51 ARG B O 1
ATOM 1679 N N . VAL B 1 52 ? -5.212 25.725 -17.215 1.000 129.884 52 VAL B N 1
ATOM 1680 C CA . VAL B 1 52 ? -4.076 26.591 -16.933 1.000 125.488 52 VAL B CA 1
ATOM 1681 C C . VAL B 1 52 ? -3.526 27.271 -18.195 1.000 121.413 52 VAL B C 1
ATOM 1682 O O . VAL B 1 52 ? -2.827 28.284 -18.100 1.000 108.614 52 VAL B O 1
ATOM 1686 N N . ASP B 1 53 ? -3.795 26.695 -19.377 1.000 133.833 53 ASP B N 1
ATOM 1687 C CA . ASP B 1 53 ? -3.322 27.259 -20.636 1.000 120.284 53 ASP B CA 1
ATOM 1688 C C . ASP B 1 53 ? -4.275 28.357 -21.109 1.000 108.136 53 ASP B C 1
ATOM 1689 O O . ASP B 1 53 ? -3.817 29.416 -21.548 1.000 89.452 53 ASP B O 1
ATOM 1694 N N . GLU B 1 54 ? -5.592 28.106 -20.989 1.000 107.920 54 GLU B N 1
ATOM 1695 C CA . GLU B 1 54 ? -6.620 29.035 -21.442 1.000 118.197 54 GLU B CA 1
ATOM 1696 C C . GLU B 1 54 ? -6.891 30.138 -20.408 1.000 130.578 54 GLU B C 1
ATOM 1697 O O . GLU B 1 54 ? -7.521 31.137 -20.758 1.000 110.025 54 GLU B O 1
ATOM 1699 N N . HIS B 1 55 ? -6.433 29.963 -19.148 1.000 133.829 55 HIS B N 1
ATOM 1700 C CA . HIS B 1 55 ? -6.615 30.967 -18.107 1.000 111.653 55 HIS B CA 1
ATOM 1701 C C . HIS B 1 55 ? -5.389 31.050 -17.192 1.000 106.192 55 HIS B C 1
ATOM 1702 O O . HIS B 1 55 ? -5.459 30.669 -16.026 1.000 96.293 55 HIS B O 1
ATOM 1709 N N . PRO B 1 56 ? -4.242 31.600 -17.656 1.000 101.415 56 PRO B N 1
ATOM 1710 C CA . PRO B 1 56 ? -2.997 31.613 -16.866 1.000 97.068 56 PRO B CA 1
ATOM 1711 C C . PRO B 1 56 ? -2.934 32.544 -15.651 1.000 99.765 56 PRO B C 1
ATOM 1712 O O . PRO B 1 56 ? -1.865 32.730 -15.053 1.000 82.554 56 PRO B O 1
ATOM 1716 N N . GLU B 1 57 ? -4.071 33.176 -15.339 1.000 96.424 57 GLU B N 1
ATOM 1717 C CA . GLU B 1 57 ? -4.196 33.957 -14.122 1.000 93.467 57 GLU B CA 1
ATOM 1718 C C . GLU B 1 57 ? -4.230 33.013 -12.917 1.000 82.220 57 GLU B C 1
ATOM 1719 O O . GLU B 1 57 ? -3.844 33.421 -11.831 1.000 74.750 57 GLU B O 1
ATOM 1725 N N . TYR B 1 58 ? -4.606 31.740 -13.108 1.000 80.191 58 TYR B N 1
ATOM 1726 C CA . TYR B 1 58 ? -4.727 30.801 -12.000 1.000 73.366 58 TYR B CA 1
ATOM 1727 C C . TYR B 1 58 ? -3.363 30.392 -11.427 1.000 74.522 58 TYR B C 1
ATOM 1728 O O . TYR B 1 58 ? -3.324 29.761 -10.371 1.000 70.707 58 TYR B O 1
ATOM 1737 N N . LEU B 1 59 ? -2.264 30.864 -12.036 1.000 67.935 59 LEU B N 1
ATOM 1738 C CA . LEU B 1 59 ? -0.911 30.577 -11.589 1.000 79.245 59 LEU B CA 1
ATOM 1739 C C . LEU B 1 59 ? -0.452 31.564 -10.508 1.000 90.056 59 LEU B C 1
ATOM 1740 O O . LEU B 1 59 ? 0.714 31.559 -10.077 1.000 79.251 59 LEU B O 1
ATOM 1745 N N . HIS B 1 60 ? -1.380 32.425 -10.079 1.000 75.340 60 HIS B N 1
ATOM 1746 C CA . HIS B 1 60 ? -1.184 33.257 -8.897 1.000 78.374 60 HIS B CA 1
ATOM 1747 C C . HIS B 1 60 ? -2.198 32.875 -7.807 1.000 66.004 60 HIS B C 1
ATOM 1748 O O . HIS B 1 60 ? -2.071 33.319 -6.676 1.000 69.739 60 HIS B O 1
ATOM 1755 N N . ASP B 1 61 ? -3.185 32.025 -8.152 1.000 60.778 61 ASP B N 1
ATOM 1756 C CA . ASP B 1 61 ? -4.201 31.540 -7.232 1.000 60.652 61 ASP B CA 1
ATOM 1757 C C . ASP B 1 61 ? -3.574 30.433 -6.377 1.000 66.106 61 ASP B C 1
ATOM 1758 O O . ASP B 1 61 ? -3.117 29.420 -6.894 1.000 62.924 61 ASP B O 1
ATOM 1763 N N . LYS B 1 62 ? -3.548 30.650 -5.055 1.000 58.018 62 LYS B N 1
ATOM 1764 C CA . LYS B 1 62 ? -2.934 29.726 -4.107 1.000 58.938 62 LYS B CA 1
ATOM 1765 C C . LYS B 1 62 ? -3.829 28.522 -3.835 1.000 53.122 62 LYS B C 1
ATOM 1766 O O . LYS B 1 62 ? -3.340 27.461 -3.459 1.000 57.187 62 LYS B O 1
ATOM 1772 N N . VAL B 1 63 ? -5.140 28.699 -4.024 1.000 55.682 63 VAL B N 1
ATOM 1773 C CA . VAL B 1 63 ? -6.085 27.608 -3.871 1.000 51.403 63 VAL B CA 1
ATOM 1774 C C . VAL B 1 63 ? -5.931 26.640 -5.044 1.000 56.798 63 VAL B C 1
ATOM 1775 O O . VAL B 1 63 ? -5.873 25.431 -4.850 1.000 61.575 63 VAL B O 1
ATOM 1779 N N . TRP B 1 64 ? -5.888 27.167 -6.269 1.000 59.337 64 TRP B N 1
ATOM 1780 C CA . TRP B 1 64 ? -5.638 26.325 -7.429 1.000 57.913 64 TRP B CA 1
ATOM 1781 C C . TRP B 1 64 ? -4.366 25.505 -7.209 1.000 55.472 64 TRP B C 1
ATOM 1782 O O . TRP B 1 64 ? -4.382 24.295 -7.420 1.000 48.255 64 TRP B O 1
ATOM 1793 N N . ALA B 1 65 ? -3.274 26.175 -6.789 1.000 48.095 65 ALA B N 1
ATOM 1794 C CA . ALA B 1 65 ? -1.977 25.526 -6.605 1.000 47.890 65 ALA B CA 1
ATOM 1795 C C . ALA B 1 65 ? -2.021 24.472 -5.497 1.000 54.484 65 ALA B C 1
ATOM 1796 O O . ALA B 1 65 ? -1.496 23.376 -5.682 1.000 49.721 65 ALA B O 1
ATOM 1798 N N . THR B 1 66 ? -2.687 24.806 -4.372 1.000 51.648 66 THR B N 1
ATOM 1799 C CA . THR B 1 66 ? -2.849 23.885 -3.263 1.000 51.644 66 THR B CA 1
ATOM 1800 C C . THR B 1 66 ? -3.548 22.621 -3.751 1.000 52.297 66 THR B C 1
ATOM 1801 O O . THR B 1 66 ? -3.052 21.522 -3.512 1.000 51.297 66 THR B O 1
ATOM 1805 N N . ALA B 1 67 ? -4.690 22.781 -4.427 1.000 51.301 67 ALA B N 1
ATOM 1806 C CA . ALA B 1 67 ? -5.504 21.646 -4.851 1.000 53.362 67 ALA B CA 1
ATOM 1807 C C . ALA B 1 67 ? -4.776 20.794 -5.886 1.000 48.578 67 ALA B C 1
ATOM 1808 O O . ALA B 1 67 ? -4.886 19.571 -5.870 1.000 52.818 67 ALA B O 1
ATOM 1810 N N . THR B 1 68 ? -4.038 21.441 -6.779 1.000 48.946 68 THR B N 1
ATOM 1811 C CA . THR B 1 68 ? -3.370 20.713 -7.848 1.000 55.779 68 THR B CA 1
ATOM 1812 C C . THR B 1 68 ? -2.184 19.945 -7.275 1.000 48.151 68 THR B C 1
ATOM 1813 O O . THR B 1 68 ? -1.976 18.780 -7.597 1.000 54.727 68 THR B O 1
ATOM 1817 N N . TYR B 1 69 ? -1.380 20.608 -6.444 1.000 57.096 69 TYR B N 1
ATOM 1818 C CA . TYR B 1 69 ? -0.275 19.937 -5.768 1.000 52.835 69 TYR B CA 1
ATOM 1819 C C . TYR B 1 69 ? -0.810 18.734 -5.005 1.000 50.906 69 TYR B C 1
ATOM 1820 O O . TYR B 1 69 ? -0.309 17.638 -5.173 1.000 55.078 69 TYR B O 1
ATOM 1829 N N . ASN B 1 70 ? -1.875 18.924 -4.223 1.000 51.310 70 ASN B N 1
ATOM 1830 C CA . ASN B 1 70 ? -2.393 17.851 -3.394 1.000 46.943 70 ASN B CA 1
ATOM 1831 C C . ASN B 1 70 ? -2.976 16.721 -4.238 1.000 53.940 70 ASN B C 1
ATOM 1832 O O . ASN B 1 70 ? -2.887 15.554 -3.850 1.000 50.750 70 ASN B O 1
ATOM 1837 N N . ASN B 1 71 ? -3.577 17.048 -5.386 1.000 53.737 71 ASN B N 1
ATOM 1838 C CA . ASN B 1 71 ? -4.115 16.019 -6.269 1.000 57.827 71 ASN B CA 1
ATOM 1839 C C . ASN B 1 71 ? -2.998 15.107 -6.769 1.000 48.731 71 ASN B C 1
ATOM 1840 O O . ASN B 1 71 ? -3.164 13.893 -6.821 1.000 53.472 71 ASN B O 1
ATOM 1845 N N . ASP B 1 72 ? -1.861 15.703 -7.138 1.000 52.369 72 ASP B N 1
ATOM 1846 C CA . ASP B 1 72 ? -0.723 14.944 -7.617 1.000 45.097 72 ASP B CA 1
ATOM 1847 C C . ASP B 1 72 ? -0.188 14.045 -6.512 1.000 51.079 72 ASP B C 1
ATOM 1848 O O . ASP B 1 72 ? 0.038 12.861 -6.741 1.000 50.604 72 ASP B O 1
ATOM 1853 N N . LEU B 1 73 ? -0.002 14.603 -5.297 1.000 48.278 73 LEU B N 1
ATOM 1854 C CA . LEU B 1 73 ? 0.495 13.798 -4.201 1.000 50.021 73 LEU B CA 1
ATOM 1855 C C . LEU B 1 73 ? -0.469 12.636 -3.979 1.000 52.327 73 LEU B C 1
ATOM 1856 O O . LEU B 1 73 ? -0.056 11.487 -3.821 1.000 45.095 73 LEU B O 1
ATOM 1861 N N . ASN B 1 74 ? -1.761 12.956 -3.968 1.000 50.987 74 ASN B N 1
ATOM 1862 C CA . ASN B 1 74 ? -2.799 11.955 -3.797 1.000 50.444 74 ASN B CA 1
ATOM 1863 C C . ASN B 1 74 ? -2.761 10.891 -4.897 1.000 47.659 74 ASN B C 1
ATOM 1864 O O . ASN B 1 74 ? -2.925 9.694 -4.640 1.000 48.634 74 ASN B O 1
ATOM 1869 N N . GLY B 1 75 ? -2.540 11.327 -6.135 1.000 46.631 75 GLY B N 1
ATOM 1870 C CA . GLY B 1 75 ? -2.413 10.400 -7.254 1.000 48.082 75 GLY B CA 1
ATOM 1871 C C . GLY B 1 75 ? -1.221 9.471 -7.068 1.000 51.386 75 GLY B C 1
ATOM 1872 O O . GLY B 1 75 ? -1.268 8.300 -7.444 1.000 53.282 75 GLY B O 1
ATOM 1873 N N . ILE B 1 76 ? -0.133 9.970 -6.464 1.000 56.333 76 ILE B N 1
ATOM 1874 C CA . ILE B 1 76 ? 1.004 9.093 -6.226 1.000 53.187 76 ILE B CA 1
ATOM 1875 C C . ILE B 1 76 ? 0.686 8.111 -5.107 1.000 45.417 76 ILE B C 1
ATOM 1876 O O . ILE B 1 76 ? 0.878 6.895 -5.250 1.000 45.945 76 ILE B O 1
ATOM 1881 N N . LYS B 1 77 ? 0.159 8.647 -4.008 1.000 47.954 77 LYS B N 1
ATOM 1882 C CA . LYS B 1 77 ? -0.008 7.840 -2.808 1.000 47.410 77 LYS B CA 1
ATOM 1883 C C . LYS B 1 77 ? -1.103 6.790 -2.969 1.000 46.493 77 LYS B C 1
ATOM 1884 O O . LYS B 1 77 ? -0.963 5.727 -2.386 1.000 46.231 77 LYS B O 1
ATOM 1890 N N . THR B 1 78 ? -2.151 7.020 -3.777 1.000 51.702 78 THR B N 1
ATOM 1891 C CA . THR B 1 78 ? -3.231 6.038 -3.859 1.000 55.252 78 THR B CA 1
ATOM 1892 C C . THR B 1 78 ? -3.037 5.034 -5.005 1.000 56.133 78 THR B C 1
ATOM 1893 O O . THR B 1 78 ? -3.903 4.211 -5.197 1.000 51.220 78 THR B O 1
ATOM 1897 N N . ASN B 1 79 ? -1.921 5.066 -5.743 1.000 56.669 79 ASN B N 1
ATOM 1898 C CA . ASN B 1 79 ? -1.684 4.112 -6.822 1.000 57.667 79 ASN B CA 1
ATOM 1899 C C . ASN B 1 79 ? -0.464 3.229 -6.537 1.000 62.800 79 ASN B C 1
ATOM 1900 O O . ASN B 1 79 ? 0.355 3.519 -5.663 1.000 56.674 79 ASN B O 1
ATOM 1905 N N . ASP B 1 80 ? -0.348 2.119 -7.274 1.000 55.557 80 ASP B N 1
ATOM 1906 C CA . ASP B 1 80 ? 0.582 1.075 -6.875 1.000 50.943 80 ASP B CA 1
ATOM 1907 C C . ASP B 1 80 ? 2.007 1.488 -7.200 1.000 49.343 80 ASP B C 1
ATOM 1908 O O . ASP B 1 80 ? 2.937 1.174 -6.478 1.000 56.290 80 ASP B O 1
ATOM 1913 N N . ILE B 1 81 ? 2.188 2.193 -8.307 1.000 51.867 81 ILE B N 1
ATOM 1914 C CA . ILE B 1 81 ? 3.514 2.316 -8.863 1.000 52.931 81 ILE B CA 1
ATOM 1915 C C . ILE B 1 81 ? 3.748 3.738 -9.348 1.000 55.269 81 ILE B C 1
ATOM 1916 O O . ILE B 1 81 ? 2.833 4.407 -9.825 1.000 55.404 81 ILE B O 1
ATOM 1921 N N . MET B 1 82 ? 4.994 4.200 -9.158 1.000 53.817 82 MET B N 1
ATOM 1922 C CA . MET B 1 82 ? 5.420 5.511 -9.626 1.000 49.431 82 MET B CA 1
ATOM 1923 C C . MET B 1 82 ? 6.229 5.363 -10.914 1.000 51.035 82 MET B C 1
ATOM 1924 O O . MET B 1 82 ? 7.294 4.738 -10.897 1.000 49.075 82 MET B O 1
ATOM 1929 N N . LEU B 1 83 ? 5.733 6.021 -11.970 1.000 51.785 83 LEU B N 1
ATOM 1930 C CA . LEU B 1 83 ? 6.337 6.008 -13.287 1.000 52.588 83 LEU B CA 1
ATOM 1931 C C . LEU B 1 83 ? 6.873 7.398 -13.575 1.000 49.688 83 LEU B C 1
ATOM 1932 O O . LEU B 1 83 ? 6.134 8.371 -13.520 1.000 55.888 83 LEU B O 1
ATOM 1937 N N . GLY B 1 84 ? 8.152 7.458 -13.923 1.000 45.080 84 GLY B N 1
ATOM 1938 C CA . GLY B 1 84 ? 8.775 8.702 -14.298 1.000 51.640 84 GLY B CA 1
ATOM 1939 C C . GLY B 1 84 ? 9.288 8.635 -15.730 1.000 53.164 84 GLY B C 1
ATOM 1940 O O . GLY B 1 84 ? 10.328 8.048 -15.992 1.000 57.790 84 GLY B O 1
ATOM 1941 N N . VAL B 1 85 ? 8.575 9.292 -16.641 1.000 56.062 85 VAL B N 1
ATOM 1942 C CA . VAL B 1 85 ? 9.071 9.483 -17.994 1.000 55.135 85 VAL B CA 1
ATOM 1943 C C . VAL B 1 85 ? 10.165 10.536 -17.913 1.000 50.001 85 VAL B C 1
ATOM 1944 O O . VAL B 1 85 ? 9.905 11.668 -17.526 1.000 57.431 85 VAL B O 1
ATOM 1948 N N . TYR B 1 86 ? 11.389 10.158 -18.281 1.000 53.005 86 TYR B N 1
ATOM 1949 C CA . TYR B 1 86 ? 12.581 10.894 -17.924 1.000 48.399 86 TYR B CA 1
ATOM 1950 C C . TYR B 1 86 ? 13.433 11.206 -19.158 1.000 51.578 86 TYR B C 1
ATOM 1951 O O . TYR B 1 86 ? 13.917 10.282 -19.819 1.000 49.851 86 TYR B O 1
ATOM 1960 N N . ILE B 1 87 ? 13.654 12.506 -19.412 1.000 52.472 87 ILE B N 1
ATOM 1961 C CA . ILE B 1 87 ? 14.479 12.973 -20.513 1.000 54.175 87 ILE B CA 1
ATOM 1962 C C . ILE B 1 87 ? 15.802 13.481 -19.956 1.000 54.096 87 ILE B C 1
ATOM 1963 O O . ILE B 1 87 ? 15.824 14.531 -19.315 1.000 58.489 87 ILE B O 1
ATOM 1968 N N . PRO B 1 88 ? 16.930 12.773 -20.189 1.000 52.628 88 PRO B N 1
ATOM 1969 C CA . PRO B 1 88 ? 18.221 13.143 -19.602 1.000 54.610 88 PRO B CA 1
ATOM 1970 C C . PRO B 1 88 ? 18.711 14.551 -19.900 1.000 61.966 88 PRO B C 1
ATOM 1971 O O . PRO B 1 88 ? 19.383 15.169 -19.074 1.000 77.424 88 PRO B O 1
ATOM 1975 N N . ASP B 1 89 ? 18.351 15.062 -21.078 1.000 65.266 89 ASP B N 1
ATOM 1976 C CA . ASP B 1 89 ? 18.728 16.416 -21.465 1.000 69.151 89 ASP B CA 1
ATOM 1977 C C . ASP B 1 89 ? 17.738 17.457 -20.947 1.000 62.339 89 ASP B C 1
ATOM 1978 O O . ASP B 1 89 ? 17.991 18.637 -21.072 1.000 63.476 89 ASP B O 1
ATOM 1983 N N . GLU B 1 90 ? 16.575 17.036 -20.440 1.000 63.282 90 GLU B N 1
ATOM 1984 C CA . GLU B 1 90 ? 15.538 17.957 -20.004 1.000 67.956 90 GLU B CA 1
ATOM 1985 C C . GLU B 1 90 ? 15.031 17.516 -18.627 1.000 62.519 90 GLU B C 1
ATOM 1986 O O . GLU B 1 90 ? 13.863 17.168 -18.449 1.000 55.638 90 GLU B O 1
ATOM 1992 N N . GLU B 1 91 ? 15.934 17.480 -17.648 1.000 56.320 91 GLU B N 1
ATOM 1993 C CA . GLU B 1 91 ? 15.580 16.881 -16.369 1.000 60.810 91 GLU B CA 1
ATOM 1994 C C . GLU B 1 91 ? 14.637 17.836 -15.642 1.000 57.222 91 GLU B C 1
ATOM 1995 O O . GLU B 1 91 ? 14.758 19.041 -15.807 1.000 55.948 91 GLU B O 1
ATOM 2001 N N . ASP B 1 92 ? 13.660 17.287 -14.921 1.000 54.640 92 ASP B N 1
ATOM 2002 C CA . ASP B 1 92 ? 12.561 18.077 -14.397 1.000 54.588 92 ASP B CA 1
ATOM 2003 C C . ASP B 1 92 ? 12.542 18.060 -12.865 1.000 55.562 92 ASP B C 1
ATOM 2004 O O . ASP B 1 92 ? 12.441 17.000 -12.241 1.000 52.597 92 ASP B O 1
ATOM 2009 N N . VAL B 1 93 ? 12.593 19.260 -12.276 1.000 45.121 93 VAL B N 1
ATOM 2010 C CA . VAL B 1 93 ? 12.600 19.422 -10.834 1.000 49.179 93 VAL B CA 1
ATOM 2011 C C . VAL B 1 93 ? 11.306 18.873 -10.229 1.000 47.586 93 VAL B C 1
ATOM 2012 O O . VAL B 1 93 ? 11.346 18.286 -9.155 1.000 57.220 93 VAL B O 1
ATOM 2016 N N . GLY B 1 94 ? 10.167 19.096 -10.883 1.000 47.731 94 GLY B N 1
ATOM 2017 C CA . GLY B 1 94 ? 8.883 18.645 -10.366 1.000 49.680 94 GLY B CA 1
ATOM 2018 C C . GLY B 1 94 ? 8.845 17.121 -10.258 1.000 54.841 94 GLY B C 1
ATOM 2019 O O . GLY B 1 94 ? 8.445 16.569 -9.233 1.000 50.070 94 GLY B O 1
ATOM 2020 N N . LEU B 1 95 ? 9.293 16.448 -11.323 1.000 48.333 95 LEU B N 1
ATOM 2021 C CA . LEU B 1 95 ? 9.364 14.999 -11.323 1.000 52.754 95 LEU B CA 1
ATOM 2022 C C . LEU B 1 95 ? 10.292 14.552 -10.204 1.000 48.860 95 LEU B C 1
ATOM 2023 O O . LEU B 1 95 ? 10.014 13.573 -9.528 1.000 45.139 95 LEU B O 1
ATOM 2028 N N . GLY B 1 96 ? 11.433 15.240 -10.068 1.000 42.921 96 GLY B N 1
ATOM 2029 C CA . GLY B 1 96 ? 12.383 14.870 -9.040 1.000 52.039 96 GLY B CA 1
ATOM 2030 C C . GLY B 1 96 ? 11.697 14.825 -7.669 1.000 51.763 96 GLY B C 1
ATOM 2031 O O . GLY B 1 96 ? 11.813 13.846 -6.950 1.000 47.905 96 GLY B O 1
ATOM 2032 N N . MET B 1 97 ? 10.948 15.879 -7.349 1.000 46.581 97 MET B N 1
ATOM 2033 C CA . MET B 1 97 ? 10.226 15.979 -6.097 1.000 48.070 97 MET B CA 1
ATOM 2034 C C . MET B 1 97 ? 9.279 14.790 -5.938 1.000 51.157 97 MET B C 1
ATOM 2035 O O . MET B 1 97 ? 9.261 14.125 -4.886 1.000 46.111 97 MET B O 1
ATOM 2040 N N . GLU B 1 98 ? 8.512 14.512 -6.996 1.000 52.297 98 GLU B N 1
ATOM 2041 C CA . GLU B 1 98 ? 7.518 13.438 -6.974 1.000 49.911 98 GLU B CA 1
ATOM 2042 C C . GLU B 1 98 ? 8.186 12.078 -6.749 1.000 45.502 98 GLU B C 1
ATOM 2043 O O . GLU B 1 98 ? 7.617 11.195 -6.115 1.000 48.974 98 GLU B O 1
ATOM 2049 N N . LEU B 1 99 ? 9.370 11.882 -7.336 1.000 49.749 99 LEU B N 1
ATOM 2050 C CA . LEU B 1 99 ? 10.132 10.659 -7.129 1.000 46.746 99 LEU B CA 1
ATOM 2051 C C . LEU B 1 99 ? 10.462 10.492 -5.643 1.000 50.825 99 LEU B C 1
ATOM 2052 O O . LEU B 1 99 ? 10.297 9.413 -5.074 1.000 47.630 99 LEU B O 1
ATOM 2057 N N . GLY B 1 100 ? 10.914 11.580 -5.012 1.000 45.604 100 GLY B N 1
ATOM 2058 C CA . GLY B 1 100 ? 11.198 11.571 -3.586 1.000 47.581 100 GLY B CA 1
ATOM 2059 C C . GLY B 1 100 ? 9.959 11.266 -2.745 1.000 47.867 100 GLY B C 1
ATOM 2060 O O . GLY B 1 100 ? 10.024 10.485 -1.814 1.000 50.401 100 GLY B O 1
ATOM 2061 N N . TYR B 1 101 ? 8.811 11.823 -3.126 1.000 48.338 101 TYR B N 1
ATOM 2062 C CA . TYR B 1 101 ? 7.582 11.532 -2.419 1.000 45.141 101 TYR B CA 1
ATOM 2063 C C . TYR B 1 101 ? 7.210 10.056 -2.610 1.000 47.624 101 TYR B C 1
ATOM 2064 O O . TYR B 1 101 ? 6.865 9.387 -1.646 1.000 46.742 101 TYR B O 1
ATOM 2073 N N . ALA B 1 102 ? 7.310 9.538 -3.837 1.000 48.193 102 ALA B N 1
ATOM 2074 C CA . ALA B 1 102 ? 6.976 8.150 -4.127 1.000 52.015 102 ALA B CA 1
ATOM 2075 C C . ALA B 1 102 ? 7.813 7.194 -3.272 1.000 42.434 102 ALA B C 1
ATOM 2076 O O . ALA B 1 102 ? 7.282 6.246 -2.705 1.000 47.631 102 ALA B O 1
ATOM 2078 N N . LEU B 1 103 ? 9.120 7.457 -3.179 1.000 50.665 103 LEU B N 1
ATOM 2079 C CA . LEU B 1 103 ? 10.008 6.703 -2.312 1.000 49.541 103 LEU B CA 1
ATOM 2080 C C . LEU B 1 103 ? 9.458 6.712 -0.892 1.000 51.231 103 LEU B C 1
ATOM 2081 O O . LEU B 1 103 ? 9.307 5.673 -0.261 1.000 49.461 103 LEU B O 1
ATOM 2086 N N . SER B 1 104 ? 9.110 7.899 -0.410 1.000 55.622 104 SER B N 1
ATOM 2087 C CA . SER B 1 104 ? 8.621 8.028 0.947 1.000 56.281 104 SER B CA 1
ATOM 2088 C C . SER B 1 104 ? 7.307 7.267 1.137 1.000 61.140 104 SER B C 1
ATOM 2089 O O . SER B 1 104 ? 6.933 6.924 2.267 1.000 52.543 104 SER B O 1
ATOM 2092 N N . GLN B 1 105 ? 6.547 7.064 0.050 1.000 51.631 105 GLN B N 1
ATOM 2093 C CA . GLN B 1 105 ? 5.265 6.389 0.210 1.000 53.388 105 GLN B CA 1
ATOM 2094 C C . GLN B 1 105 ? 5.403 4.892 -0.038 1.000 49.872 105 GLN B C 1
ATOM 2095 O O . GLN B 1 105 ? 4.416 4.187 -0.036 1.000 52.131 105 GLN B O 1
ATOM 2101 N N . GLY B 1 106 ? 6.629 4.391 -0.210 1.000 51.869 106 GLY B N 1
ATOM 2102 C CA . GLY B 1 106 ? 6.832 2.956 -0.329 1.000 57.490 106 GLY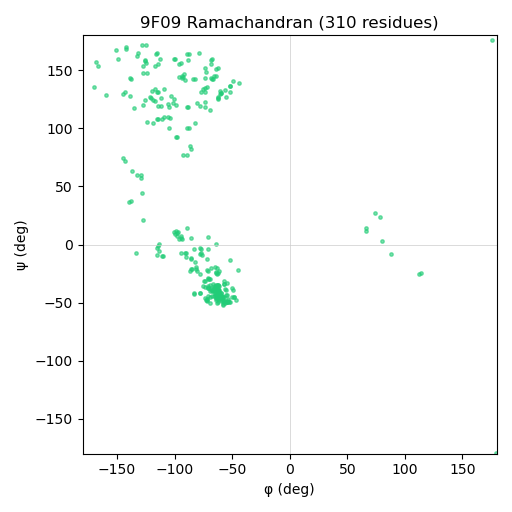 B CA 1
ATOM 2103 C C . GLY B 1 106 ? 6.494 2.403 -1.720 1.000 62.394 106 GLY B C 1
ATOM 2104 O O . GLY B 1 106 ? 6.215 1.224 -1.834 1.000 56.996 106 GLY B O 1
ATOM 2105 N N . LYS B 1 107 ? 6.532 3.236 -2.772 1.000 50.664 107 LYS B N 1
ATOM 2106 C CA . LYS B 1 107 ? 6.166 2.796 -4.104 1.000 58.323 107 LYS B CA 1
ATOM 2107 C C . LYS B 1 107 ? 7.399 2.311 -4.861 1.000 54.412 107 LYS B C 1
ATOM 2108 O O . LYS B 1 107 ? 8.478 2.874 -4.713 1.000 50.467 107 LYS B O 1
ATOM 2114 N N . TYR B 1 108 ? 7.206 1.315 -5.728 1.000 53.401 108 TYR B N 1
ATOM 2115 C CA . TYR B 1 108 ? 8.174 1.017 -6.770 1.000 52.336 108 TYR B CA 1
ATOM 2116 C C . TYR B 1 108 ? 8.329 2.244 -7.663 1.000 50.948 108 TYR B C 1
ATOM 2117 O O . TYR B 1 108 ? 7.346 2.849 -8.089 1.000 55.009 108 TYR B O 1
ATOM 2126 N N . VAL B 1 109 ? 9.587 2.627 -7.893 1.000 49.090 109 VAL B N 1
ATOM 2127 C CA . VAL B 1 109 ? 9.893 3.814 -8.668 1.000 55.341 109 VAL B CA 1
ATOM 2128 C C . VAL B 1 109 ? 10.609 3.396 -9.949 1.000 49.109 109 VAL B C 1
ATOM 2129 O O . VAL B 1 109 ? 11.787 3.042 -9.914 1.000 50.817 109 VAL B O 1
ATOM 2133 N N . LEU B 1 110 ? 9.886 3.512 -11.065 1.000 49.548 110 LEU B N 1
ATOM 2134 C CA . LEU B 1 110 ? 10.374 3.114 -12.375 1.000 52.426 110 LEU B CA 1
ATOM 2135 C C . LEU B 1 110 ? 10.569 4.343 -13.246 1.000 46.471 110 LEU B C 1
ATOM 2136 O O . LEU B 1 110 ? 9.601 5.042 -13.537 1.000 52.087 110 LEU B O 1
ATOM 2141 N N . LEU B 1 111 ? 11.800 4.579 -13.682 1.000 48.621 111 LEU B N 1
ATOM 2142 C CA . LEU B 1 111 ? 12.056 5.565 -14.719 1.000 51.828 111 LEU B CA 1
ATOM 2143 C C . LEU B 1 111 ? 12.048 4.897 -16.095 1.000 54.577 111 LEU B C 1
ATOM 2144 O O . LEU B 1 111 ? 12.539 3.781 -16.275 1.000 49.910 111 LEU B O 1
ATOM 2149 N N . VAL B 1 112 ? 11.535 5.647 -17.080 1.000 61.589 112 VAL B N 1
ATOM 2150 C CA . VAL B 1 112 ? 11.510 5.241 -18.474 1.000 58.817 112 VAL B CA 1
ATOM 2151 C C . VAL B 1 112 ? 12.167 6.328 -19.313 1.000 50.649 112 VAL B C 1
ATOM 2152 O O . VAL B 1 112 ? 11.689 7.454 -19.340 1.000 52.166 112 VAL B O 1
ATOM 2156 N N . ILE B 1 113 ? 13.185 5.943 -20.079 1.000 50.887 113 ILE B N 1
ATOM 2157 C CA . ILE B 1 113 ? 13.931 6.860 -20.919 1.000 57.976 113 ILE B CA 1
ATOM 2158 C C . ILE B 1 113 ? 13.751 6.455 -22.388 1.000 58.705 113 ILE B C 1
ATOM 2159 O O . ILE B 1 113 ? 13.850 5.281 -22.741 1.000 53.463 113 ILE B O 1
ATOM 2164 N N . PRO B 1 114 ? 13.475 7.419 -23.287 1.000 63.463 114 PRO B N 1
ATOM 2165 C CA . PRO B 1 114 ? 13.429 7.129 -24.724 1.000 64.038 114 PRO B CA 1
ATOM 2166 C C . PRO B 1 114 ? 14.678 6.369 -25.143 1.000 62.132 114 PRO B C 1
ATOM 2167 O O . PRO B 1 114 ? 15.768 6.646 -24.645 1.000 56.778 114 PRO B O 1
ATOM 2171 N N . ASP B 1 115 ? 14.483 5.394 -26.036 1.000 61.678 115 ASP B N 1
ATOM 2172 C CA . ASP B 1 115 ? 15.561 4.532 -26.490 1.000 69.957 115 ASP B CA 1
ATOM 2173 C C . ASP B 1 115 ? 16.699 5.374 -27.043 1.000 58.475 115 ASP B C 1
ATOM 2174 O O . ASP B 1 115 ? 17.854 5.062 -26.791 1.000 60.884 115 ASP B O 1
ATOM 2179 N N . GLU B 1 116 ? 16.371 6.452 -27.761 1.000 56.417 116 GLU B N 1
ATOM 2180 C CA . GLU B 1 116 ? 17.399 7.302 -28.365 1.000 68.560 116 GLU B CA 1
ATOM 2181 C C . GLU B 1 116 ? 18.288 7.968 -27.295 1.000 70.439 116 GLU B C 1
ATOM 2182 O O . GLU B 1 116 ? 19.405 8.408 -27.582 1.000 63.286 116 GLU B O 1
ATOM 2188 N N . ASP B 1 117 ? 17.799 8.049 -26.049 1.000 71.165 117 ASP B N 1
ATOM 2189 C CA . ASP B 1 117 ? 18.528 8.729 -24.992 1.000 64.988 117 ASP B CA 1
ATOM 2190 C C . ASP B 1 117 ? 19.048 7.760 -23.937 1.000 61.063 117 ASP B C 1
ATOM 2191 O O . ASP B 1 117 ? 19.835 8.171 -23.090 1.000 60.389 117 ASP B O 1
ATOM 2196 N N . TYR B 1 118 ? 18.622 6.489 -23.972 1.000 62.353 118 TYR B N 1
ATOM 2197 C CA . TYR B 1 118 ? 19.015 5.562 -22.923 1.000 61.740 118 TYR B CA 1
ATOM 2198 C C . TYR B 1 118 ? 20.534 5.424 -22.954 1.000 60.558 118 TYR B C 1
ATOM 2199 O O . TYR B 1 118 ? 21.100 5.116 -23.990 1.000 61.040 118 TYR B O 1
ATOM 2208 N N . GLY B 1 119 ? 21.185 5.659 -21.814 1.000 61.418 119 GLY B N 1
ATOM 2209 C CA . GLY B 1 119 ? 22.639 5.655 -21.692 1.000 59.260 119 GLY B CA 1
ATOM 2210 C C . GLY B 1 119 ? 23.222 7.039 -21.360 1.000 56.838 119 GLY B C 1
ATOM 2211 O O . GLY B 1 119 ? 24.323 7.144 -20.829 1.000 58.637 119 GLY B O 1
ATOM 2212 N N . LYS B 1 120 ? 22.504 8.111 -21.714 1.000 54.483 120 LYS B N 1
ATOM 2213 C CA . LYS B 1 120 ? 22.978 9.462 -21.456 1.000 60.805 120 LYS B CA 1
ATOM 2214 C C . LYS B 1 120 ? 22.984 9.724 -19.948 1.000 56.945 120 LYS B C 1
ATOM 2215 O O . LYS B 1 120 ? 22.250 9.100 -19.199 1.000 52.516 120 LYS B O 1
ATOM 2221 N N . PRO B 1 121 ? 23.821 10.654 -19.456 1.000 53.855 121 PRO B N 1
ATOM 2222 C CA . PRO B 1 121 ? 23.992 10.813 -18.015 1.000 58.330 121 PRO B CA 1
ATOM 2223 C C . PRO B 1 121 ? 22.731 11.365 -17.368 1.000 54.261 121 PRO B C 1
ATOM 2224 O O . PRO B 1 121 ? 22.045 12.179 -17.965 1.000 53.726 121 PRO B O 1
ATOM 2228 N N . ILE B 1 122 ? 22.440 10.881 -16.159 1.000 56.089 122 ILE B N 1
ATOM 2229 C CA . ILE B 1 122 ? 21.330 11.372 -15.358 1.000 51.479 122 ILE B CA 1
ATOM 2230 C C . ILE B 1 122 ? 21.858 11.735 -13.976 1.000 47.548 122 ILE B C 1
ATOM 2231 O O . ILE B 1 122 ? 22.866 11.224 -13.493 1.000 50.200 122 ILE B O 1
ATOM 2236 N N . ASN B 1 123 ? 21.152 12.653 -13.347 1.000 49.145 123 ASN B N 1
ATOM 2237 C CA . ASN B 1 123 ? 21.456 13.076 -12.002 1.000 46.473 123 ASN B CA 1
ATOM 2238 C C . ASN B 1 123 ? 21.565 11.869 -11.060 1.000 46.188 123 ASN B C 1
ATOM 2239 O O . ASN B 1 123 ? 20.779 10.941 -11.118 1.000 47.751 123 ASN B O 1
ATOM 2244 N N . LEU B 1 124 ? 22.588 11.902 -10.213 1.000 49.268 124 LEU B N 1
ATOM 2245 C CA . LEU B 1 124 ? 22.846 10.915 -9.179 1.000 55.074 124 LEU B CA 1
ATOM 2246 C C . LEU B 1 124 ? 21.602 10.629 -8.365 1.000 50.845 124 LEU B C 1
ATOM 2247 O O . LEU B 1 124 ? 21.346 9.470 -8.065 1.000 51.784 124 LEU B O 1
ATOM 2252 N N . MET B 1 125 ? 20.885 11.687 -7.963 1.000 49.701 125 MET B N 1
ATOM 2253 C CA . MET B 1 125 ? 19.742 11.504 -7.089 1.000 47.257 125 MET B CA 1
ATOM 2254 C C . MET B 1 125 ? 18.612 10.808 -7.836 1.000 50.040 125 MET B C 1
ATOM 2255 O O . MET B 1 125 ? 17.846 10.082 -7.217 1.000 46.645 125 MET B O 1
ATOM 2260 N N . SER B 1 126 ? 18.524 11.002 -9.154 1.000 46.777 126 SER B N 1
ATOM 2261 C CA . SER B 1 126 ? 17.560 10.277 -9.965 1.000 48.303 126 SER B CA 1
ATOM 2262 C C . SER B 1 126 ? 17.941 8.798 -10.055 1.000 47.691 126 SER B C 1
ATOM 2263 O O . SER B 1 126 ? 17.128 7.894 -9.894 1.000 47.840 126 SER B O 1
ATOM 2266 N N . TRP B 1 127 ? 19.218 8.572 -10.288 1.000 49.304 127 TRP B N 1
ATOM 2267 C CA . TRP B 1 127 ? 19.779 7.243 -10.326 1.000 53.915 127 TRP B CA 1
ATOM 2268 C C . TRP B 1 127 ? 19.469 6.499 -9.029 1.000 55.423 127 TRP B C 1
ATOM 2269 O O . TRP B 1 127 ? 19.088 5.331 -9.045 1.000 53.763 127 TRP B O 1
ATOM 2280 N N . GLY B 1 128 ? 19.623 7.206 -7.906 1.000 52.833 128 GLY B N 1
ATOM 2281 C CA . GLY B 1 128 ? 19.486 6.625 -6.583 1.000 50.646 128 GLY B CA 1
ATOM 2282 C C . GLY B 1 128 ? 18.026 6.431 -6.159 1.000 49.408 128 GLY B C 1
ATOM 2283 O O . GLY B 1 128 ? 17.704 5.405 -5.579 1.000 53.384 128 GLY B O 1
ATOM 2284 N N . VAL B 1 129 ? 17.126 7.389 -6.427 1.000 52.104 129 VAL B N 1
ATOM 2285 C CA . VAL B 1 129 ? 15.739 7.218 -5.993 1.000 56.441 129 VAL B CA 1
ATOM 2286 C C . VAL B 1 129 ? 15.129 6.023 -6.712 1.000 49.803 129 VAL B C 1
ATOM 2287 O O . VAL B 1 129 ? 14.133 5.495 -6.242 1.000 48.832 129 VAL B O 1
ATOM 2291 N N . SER B 1 130 ? 15.532 5.831 -7.966 1.000 46.245 130 SER B N 1
ATOM 2292 C CA . SER B 1 130 ? 14.868 4.887 -8.835 1.000 52.899 130 SER B CA 1
ATOM 2293 C C . SER B 1 130 ? 15.124 3.486 -8.285 1.000 45.889 130 SER B C 1
ATOM 2294 O O . SER B 1 130 ? 16.204 3.194 -7.780 1.000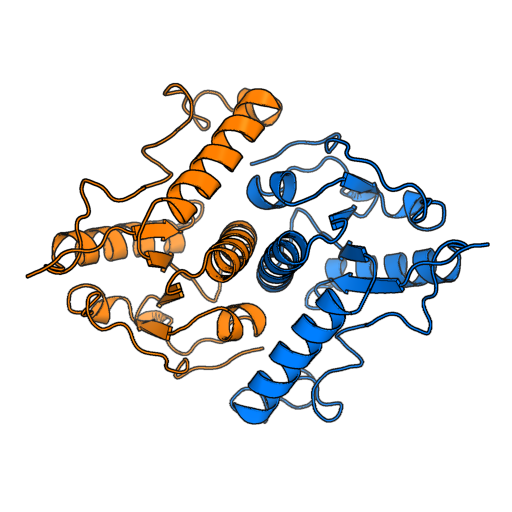 49.099 130 SER B O 1
ATOM 2297 N N . ASP B 1 131 ? 14.109 2.631 -8.384 1.000 50.608 131 ASP B N 1
ATOM 2298 C CA . ASP B 1 131 ? 14.321 1.209 -8.173 1.000 53.719 131 ASP B CA 1
ATOM 2299 C C . ASP B 1 131 ? 14.790 0.517 -9.457 1.000 55.621 131 ASP B C 1
ATOM 2300 O O . ASP B 1 131 ? 15.428 -0.531 -9.415 1.000 58.636 131 ASP B O 1
ATOM 2305 N N . ASN B 1 132 ? 14.529 1.138 -10.605 1.000 52.648 132 ASN B N 1
ATOM 2306 C CA . ASN B 1 132 ? 14.926 0.565 -11.872 1.000 54.625 132 ASN B CA 1
ATOM 2307 C C . ASN B 1 132 ? 14.784 1.642 -12.938 1.000 54.578 132 ASN B C 1
ATOM 2308 O O . ASN B 1 132 ? 13.960 2.553 -12.795 1.000 57.475 132 ASN B O 1
ATOM 2313 N N . VAL B 1 133 ? 15.574 1.532 -14.010 1.000 56.485 133 VAL B N 1
ATOM 2314 C CA . VAL B 1 133 ? 15.368 2.406 -15.151 1.000 57.716 133 VAL B CA 1
ATOM 2315 C C . VAL B 1 133 ? 15.522 1.628 -16.455 1.000 56.689 133 VAL B C 1
ATOM 2316 O O . VAL B 1 133 ? 16.503 0.932 -16.680 1.000 58.973 133 VAL B O 1
ATOM 2320 N N . ILE B 1 134 ? 14.494 1.761 -17.291 1.000 56.897 134 ILE B N 1
ATOM 2321 C CA . ILE B 1 134 ? 14.327 0.959 -18.490 1.000 59.872 134 ILE B CA 1
ATOM 2322 C C . ILE B 1 134 ? 14.175 1.890 -19.692 1.000 62.750 134 ILE B C 1
ATOM 2323 O O . ILE B 1 134 ? 13.989 3.101 -19.541 1.000 54.774 134 ILE B O 1
ATOM 2328 N N . LYS B 1 135 ? 14.189 1.302 -20.888 1.000 63.156 135 LYS B N 1
ATOM 2329 C CA . LYS B 1 135 ? 14.007 2.097 -22.087 1.000 70.525 135 LYS B CA 1
ATOM 2330 C C . LYS B 1 135 ? 12.542 2.038 -22.493 1.000 57.666 135 LYS B C 1
ATOM 2331 O O . LYS B 1 135 ? 11.809 1.138 -22.101 1.000 63.008 135 LYS B O 1
ATOM 2337 N N . MET B 1 136 ? 12.105 3.063 -23.219 1.000 56.282 136 MET B N 1
ATOM 2338 C CA . MET B 1 136 ? 10.715 3.176 -23.630 1.000 57.942 136 MET B CA 1
ATOM 2339 C C . MET B 1 136 ? 10.221 1.882 -24.273 1.000 54.136 136 MET B C 1
ATOM 2340 O O . MET B 1 136 ? 9.084 1.496 -24.038 1.000 54.732 136 MET B O 1
ATOM 2345 N N . SER B 1 137 ? 11.087 1.211 -25.040 1.000 56.501 137 SER B N 1
ATOM 2346 C CA . SER B 1 137 ? 10.695 0.045 -25.814 1.000 66.960 137 SER B CA 1
ATOM 2347 C C . SER B 1 137 ? 10.443 -1.160 -24.915 1.000 66.187 137 SER B C 1
ATOM 2348 O O . SER B 1 137 ? 9.870 -2.132 -25.387 1.000 73.141 137 SER B O 1
ATOM 2351 N N . GLN B 1 138 ? 10.849 -1.093 -23.634 1.000 67.811 138 GLN B N 1
ATOM 2352 C CA . GLN B 1 138 ? 10.635 -2.196 -22.701 1.000 61.091 138 GLN B CA 1
ATOM 2353 C C . GLN B 1 138 ? 9.348 -1.999 -21.884 1.000 55.448 138 GLN B C 1
ATOM 2354 O O . GLN B 1 138 ? 8.919 -2.895 -21.153 1.000 59.531 138 GLN B O 1
ATOM 2360 N N . LEU B 1 139 ? 8.705 -0.837 -22.000 1.000 51.532 139 LEU B N 1
ATOM 2361 C CA . LEU B 1 139 ? 7.610 -0.491 -21.102 1.000 54.804 139 LEU B CA 1
ATOM 2362 C C . LEU B 1 139 ? 6.377 -1.355 -21.363 1.000 63.453 139 LEU B C 1
ATOM 2363 O O . LEU B 1 139 ? 5.701 -1.747 -20.401 1.000 63.375 139 LEU B O 1
ATOM 2368 N N . LYS B 1 140 ? 6.073 -1.669 -22.641 1.000 67.885 140 LYS B N 1
ATOM 2369 C CA . LYS B 1 140 ? 4.842 -2.399 -22.970 1.000 73.023 140 LYS B CA 1
ATOM 2370 C C . LYS B 1 140 ? 4.851 -3.811 -22.370 1.000 59.683 140 LYS B C 1
ATOM 2371 O O . LYS B 1 140 ? 3.790 -4.376 -22.104 1.000 62.124 140 LYS B O 1
ATOM 2376 N N . ASP B 1 141 ? 6.047 -4.358 -22.108 1.000 58.080 141 ASP B N 1
ATOM 2377 C CA . ASP B 1 141 ? 6.180 -5.742 -21.691 1.000 65.920 141 ASP B CA 1
ATOM 2378 C C . ASP B 1 141 ? 6.678 -5.860 -20.257 1.000 69.155 141 ASP B C 1
ATOM 2379 O O . ASP B 1 141 ? 6.848 -6.969 -19.758 1.000 63.359 141 ASP B O 1
ATOM 2384 N N . PHE B 1 142 ? 6.915 -4.727 -19.594 1.000 72.160 142 PHE B N 1
ATOM 2385 C CA . PHE B 1 142 ? 7.371 -4.749 -18.212 1.000 74.565 142 PHE B CA 1
ATOM 2386 C C . PHE B 1 142 ? 6.336 -5.459 -17.341 1.000 60.699 142 PHE B C 1
ATOM 2387 O O . PHE B 1 142 ? 5.139 -5.135 -17.385 1.000 60.800 142 PHE B O 1
ATOM 2395 N N . ASN B 1 143 ? 6.808 -6.414 -16.531 1.000 52.730 143 ASN B N 1
ATOM 2396 C CA . ASN B 1 143 ? 5.914 -7.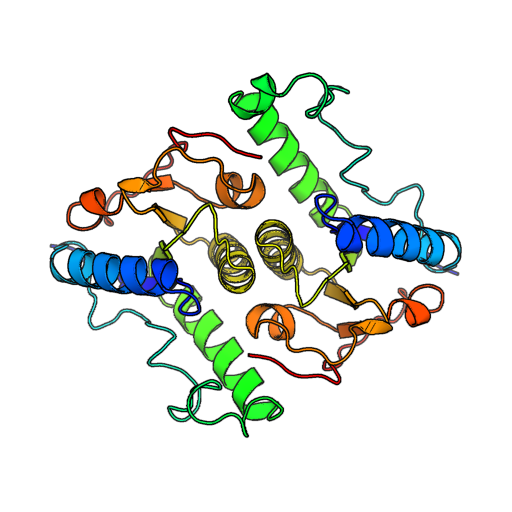122 -15.630 1.000 62.450 143 ASN B CA 1
ATOM 2397 C C . ASN B 1 143 ? 5.799 -6.362 -14.307 1.000 61.437 143 ASN B C 1
ATOM 2398 O O . ASN B 1 143 ? 6.657 -6.489 -13.451 1.000 56.074 143 ASN B O 1
ATOM 2403 N N . PHE B 1 144 ? 4.714 -5.610 -14.139 1.000 57.724 144 PHE B N 1
ATOM 2404 C CA . PHE B 1 144 ? 4.532 -4.780 -12.968 1.000 62.621 144 PHE B CA 1
ATOM 2405 C C . PHE B 1 144 ? 4.105 -5.602 -11.760 1.000 66.925 144 PHE B C 1
ATOM 2406 O O . PHE B 1 144 ? 4.070 -5.063 -10.649 1.000 64.015 144 PHE B O 1
ATOM 2414 N N . ASN B 1 145 ? 3.810 -6.891 -11.957 1.000 64.407 145 ASN B N 1
ATOM 2415 C CA . ASN B 1 145 ? 3.481 -7.744 -10.820 1.000 63.392 145 ASN B CA 1
ATOM 2416 C C . ASN B 1 145 ? 4.747 -8.235 -10.125 1.000 57.397 145 ASN B C 1
ATOM 2417 O O . ASN B 1 145 ? 4.676 -8.632 -8.961 1.000 58.624 145 ASN B O 1
ATOM 2422 N N . LYS B 1 146 ? 5.882 -8.215 -10.841 1.000 56.485 146 LYS B N 1
ATOM 2423 C CA . LYS B 1 146 ? 7.167 -8.667 -10.325 1.000 64.333 146 LYS B CA 1
ATOM 2424 C C . LYS B 1 146 ? 8.224 -7.586 -10.574 1.000 64.270 146 LYS B C 1
ATOM 2425 O O . LYS B 1 146 ? 9.260 -7.811 -11.197 1.000 68.072 146 LYS B O 1
ATOM 2431 N N . PRO B 1 147 ? 8.034 -6.371 -10.034 1.000 61.573 147 PRO B N 1
ATOM 2432 C CA . PRO B 1 147 ? 9.017 -5.306 -10.231 1.000 61.088 147 PRO B CA 1
ATOM 2433 C C . PRO B 1 147 ? 10.263 -5.608 -9.407 1.000 56.278 147 PRO B C 1
ATOM 2434 O O . PRO B 1 147 ? 10.148 -5.997 -8.254 1.000 59.994 147 PRO B O 1
ATOM 2438 N N . ARG B 1 148 ? 11.440 -5.433 -10.007 1.000 54.438 148 ARG B N 1
ATOM 2439 C CA . ARG B 1 148 ? 12.707 -5.771 -9.373 1.000 58.376 148 ARG B CA 1
ATOM 2440 C C . ARG B 1 148 ? 13.639 -4.561 -9.381 1.000 52.717 148 ARG B C 1
ATOM 2441 O O . ARG B 1 148 ? 13.466 -3.637 -10.173 1.000 52.365 148 ARG B O 1
ATOM 2449 N N . PHE B 1 149 ? 14.605 -4.577 -8.467 1.000 52.467 149 PHE B N 1
ATOM 2450 C CA . PHE B 1 149 ? 15.653 -3.580 -8.386 1.000 53.597 149 PHE B CA 1
ATOM 2451 C C . PHE B 1 149 ? 16.700 -3.833 -9.468 1.000 54.682 149 PHE B C 1
ATOM 2452 O O . PHE B 1 149 ? 17.225 -4.932 -9.538 1.000 61.978 149 PHE B O 1
ATOM 2460 N N . ASP B 1 150 ? 17.082 -2.805 -10.233 1.000 53.097 150 ASP B N 1
ATOM 2461 C CA . ASP B 1 150 ? 18.267 -2.916 -11.069 1.000 59.853 150 ASP B CA 1
ATOM 2462 C C . ASP B 1 150 ? 18.911 -1.544 -11.255 1.000 58.484 150 ASP B C 1
ATOM 2463 O O . ASP B 1 150 ? 18.280 -0.532 -10.982 1.000 53.894 150 ASP B O 1
ATOM 2468 N N . PHE B 1 151 ? 20.148 -1.520 -11.774 1.000 54.292 151 PHE B N 1
ATOM 2469 C CA . PHE B 1 151 ? 20.856 -0.275 -12.001 1.000 52.932 151 PHE B CA 1
ATOM 2470 C C . PHE B 1 151 ? 20.685 0.171 -13.452 1.000 55.790 151 PHE B C 1
ATOM 2471 O O . PHE B 1 151 ? 20.668 -0.656 -14.357 1.000 60.187 151 PHE B O 1
ATOM 2479 N N . TYR B 1 152 ? 20.584 1.487 -13.663 1.000 57.534 152 TYR B N 1
ATOM 2480 C CA . TYR B 1 152 ? 20.709 2.102 -14.979 1.000 62.443 152 TYR B CA 1
ATOM 2481 C C . TYR B 1 152 ? 21.996 1.643 -15.658 1.000 61.986 152 TYR B C 1
ATOM 2482 O O . TYR B 1 152 ? 23.057 1.646 -15.044 1.000 61.723 152 TYR B O 1
ATOM 2491 N N . GLU B 1 153 ? 21.862 1.216 -16.918 1.000 67.432 153 GLU B N 1
ATOM 2492 C CA . GLU B 1 153 ? 22.992 0.872 -17.770 1.000 70.375 153 GLU B CA 1
ATOM 2493 C C . GLU B 1 153 ? 23.324 2.149 -18.540 1.000 68.293 153 GLU B C 1
ATOM 2494 O O . GLU B 1 153 ? 22.927 2.313 -19.693 1.000 80.186 153 GLU B O 1
ATOM 2496 N N . GLY B 1 154 ? 23.988 3.081 -17.844 1.000 61.937 154 GLY B N 1
ATOM 2497 C CA . GLY B 1 154 ? 24.215 4.413 -18.365 1.000 53.215 154 GLY B CA 1
ATOM 2498 C C . GLY B 1 154 ? 24.968 5.279 -17.375 1.000 51.301 154 GLY B C 1
ATOM 2499 O O . GLY B 1 154 ? 25.305 4.838 -16.296 1.000 60.374 154 GLY B O 1
ATOM 2500 N N . ALA B 1 155 ? 25.219 6.526 -17.765 1.000 54.653 155 ALA B N 1
ATOM 2501 C CA . ALA B 1 155 ? 26.070 7.396 -16.979 1.000 66.750 155 ALA B CA 1
ATOM 2502 C C . ALA B 1 155 ? 25.252 8.151 -15.929 1.000 61.313 155 ALA B C 1
ATOM 2503 O O . ALA B 1 155 ? 24.033 8.323 -16.060 1.000 58.076 155 ALA B O 1
ATOM 2505 N N . VAL B 1 156 ? 25.952 8.610 -14.892 1.000 57.785 156 VAL B N 1
ATOM 2506 C CA . VAL B 1 156 ? 25.337 9.432 -13.860 1.000 70.446 156 VAL B CA 1
ATOM 2507 C C . VAL B 1 156 ? 26.336 10.495 -13.408 1.000 67.849 156 VAL B C 1
ATOM 2508 O O . VAL B 1 156 ? 27.467 10.149 -13.071 1.000 77.115 156 VAL B O 1
ATOM 2512 N N . TYR B 1 157 ? 25.890 11.770 -13.351 1.000 69.132 157 TYR B N 1
ATOM 2513 C CA . TYR B 1 157 ? 26.721 12.895 -12.913 1.000 67.539 157 TYR B CA 1
ATOM 2514 C C . TYR B 1 157 ? 26.323 13.380 -11.468 1.000 71.063 157 TYR B C 1
ATOM 2515 O O . TYR B 1 157 ? 27.237 13.913 -10.758 1.000 87.341 157 TYR B O 1
#

Nearest PDB structures (foldseek):
  9gn4-assembly1_A  TM=9.953E-01  e=4.111E-32  Lactobacillus leichmannii
  9ezk-assembly1_A  TM=9.949E-01  e=1.586E-31  Lactobacillus leichmannii
  4hx9-assembly1_A  TM=9.970E-01  e=3.255E-30  Lactobacillus leichmannii
  4hx9-assembly2_D  TM=9.867E-01  e=1.428E-29  Lactobacillus leichmannii
  4hx9-assembly1_B  TM=9.904E-01  e=2.388E-29  Lactobacillus leichmannii

Organism: Lactobacillus leichmannii (NCBI:txid28039)